Protein AF-A0A418B460-F1 (afdb_monomer_lite)

InterPro domains:
  IPR000727 Target SNARE coiled-coil homology domain [PS50192] (37-99)
  IPR005303 Molybdenum cofactor sulfurase, middle domain [PF03476] (169-274)

Structure (mmCIF, N/CA/C/O backbone):
data_AF-A0A418B460-F1
#
_entry.id   AF-A0A418B460-F1
#
loop_
_atom_site.group_PDB
_atom_site.id
_atom_site.type_symbol
_atom_site.label_atom_id
_atom_site.label_alt_id
_atom_site.label_comp_id
_atom_site.label_asym_id
_atom_site.label_entity_id
_atom_site.label_seq_id
_atom_site.pdbx_PDB_ins_code
_atom_site.Cartn_x
_atom_site.Cartn_y
_atom_site.Cartn_z
_atom_site.occupancy
_atom_site.B_iso_or_equiv
_atom_site.auth_seq_id
_atom_site.auth_comp_id
_atom_site.auth_asym_id
_atom_site.auth_atom_id
_atom_site.pdbx_PDB_model_num
ATOM 1 N N . MET A 1 1 ? -47.476 6.410 126.413 1.00 45.72 1 MET A N 1
ATOM 2 C CA . MET A 1 1 ? -47.374 5.389 125.345 1.00 45.72 1 MET A CA 1
ATOM 3 C C . MET A 1 1 ? -48.523 5.580 124.365 1.00 45.72 1 MET A C 1
ATOM 5 O O . MET A 1 1 ? -49.633 5.814 124.817 1.00 45.72 1 MET A O 1
ATOM 9 N N . ARG A 1 2 ? -48.224 5.444 123.064 1.00 43.03 2 ARG A N 1
ATOM 10 C CA . ARG A 1 2 ? -49.085 5.594 121.868 1.00 43.03 2 ARG A CA 1
ATOM 11 C C . ARG A 1 2 ? -49.340 7.025 121.380 1.00 43.03 2 ARG A C 1
ATOM 13 O O . ARG A 1 2 ? -50.375 7.625 121.635 1.00 43.03 2 ARG A O 1
ATOM 20 N N . SER A 1 3 ? -48.388 7.515 120.588 1.00 41.00 3 SER A N 1
ATOM 21 C CA . SER A 1 3 ? -48.615 8.524 119.554 1.00 41.00 3 SER A CA 1
ATOM 22 C C . SER A 1 3 ? -49.509 7.939 118.449 1.00 41.00 3 SER A C 1
ATOM 24 O O . SER A 1 3 ? -49.232 6.869 117.905 1.00 41.00 3 SER A O 1
ATOM 26 N N . GLY A 1 4 ? -50.620 8.613 118.150 1.00 45.12 4 GLY A N 1
ATOM 27 C CA . GLY A 1 4 ? -51.546 8.242 117.081 1.00 45.12 4 GLY A CA 1
ATOM 28 C C . GLY A 1 4 ? -51.103 8.820 115.737 1.00 45.12 4 GLY A C 1
ATOM 29 O O . GLY A 1 4 ? -50.944 10.029 115.600 1.00 45.12 4 GLY A O 1
ATOM 30 N N . HIS A 1 5 ? -50.918 7.960 114.737 1.00 43.72 5 HIS A N 1
ATOM 31 C CA . HIS A 1 5 ? -50.747 8.375 113.345 1.00 43.72 5 HIS A CA 1
ATOM 32 C C . HIS A 1 5 ? -52.088 8.825 112.736 1.00 43.72 5 HIS A C 1
ATOM 34 O O . HIS A 1 5 ? -53.084 8.112 112.889 1.00 43.72 5 HIS A O 1
ATOM 40 N N . PRO A 1 6 ? -52.134 9.929 111.967 1.00 52.12 6 PRO A N 1
ATOM 41 C CA . PRO A 1 6 ? -53.319 10.285 111.199 1.00 52.12 6 PRO A CA 1
ATOM 42 C C . PRO A 1 6 ? -53.400 9.433 109.922 1.00 52.12 6 PRO A C 1
ATOM 44 O O . PRO A 1 6 ? -52.468 9.386 109.117 1.00 52.12 6 PRO A O 1
ATOM 47 N N . ARG A 1 7 ? -54.537 8.758 109.712 1.00 50.62 7 ARG A N 1
ATOM 48 C CA . ARG A 1 7 ? -54.860 8.095 108.439 1.00 50.62 7 ARG A CA 1
ATOM 49 C C . ARG A 1 7 ? -55.203 9.153 107.386 1.00 50.62 7 ARG A C 1
ATOM 51 O O . ARG A 1 7 ? -56.228 9.819 107.467 1.00 50.62 7 ARG A O 1
ATOM 58 N N . SER A 1 8 ? -54.334 9.278 106.386 1.00 51.28 8 SER A N 1
ATOM 59 C CA . SER A 1 8 ? -54.530 10.085 105.178 1.00 51.28 8 SER A CA 1
ATOM 60 C C . SER A 1 8 ? -55.666 9.513 104.315 1.00 51.28 8 SER A C 1
ATOM 62 O O . SER A 1 8 ? -55.562 8.407 103.784 1.00 51.28 8 SER A O 1
ATOM 64 N N . ASN A 1 9 ? -56.749 10.279 104.169 1.00 50.34 9 ASN A N 1
ATOM 65 C CA . ASN A 1 9 ? -57.889 9.977 103.306 1.00 50.34 9 ASN A CA 1
ATOM 66 C C . ASN A 1 9 ? -57.558 10.371 101.848 1.00 50.34 9 ASN A C 1
ATOM 68 O O . ASN A 1 9 ? -57.724 11.525 101.453 1.00 50.34 9 ASN A O 1
ATOM 72 N N . ARG A 1 10 ? -57.029 9.436 101.043 1.00 52.34 10 ARG A N 1
ATOM 73 C CA . ARG A 1 10 ? -56.770 9.646 99.604 1.00 52.34 10 ARG A CA 1
ATOM 74 C C . ARG A 1 10 ? -58.010 9.274 98.783 1.00 52.34 10 ARG A C 1
ATOM 76 O O . ARG A 1 10 ? -58.250 8.105 98.516 1.00 52.34 10 ARG A O 1
ATOM 83 N N . GLY A 1 11 ? -58.783 10.286 98.388 1.00 50.28 11 GLY A N 1
ATOM 84 C CA . GLY A 1 11 ? -60.014 10.142 97.603 1.00 50.28 11 GLY A CA 1
ATOM 85 C C . GLY A 1 11 ? -59.842 9.770 96.109 1.00 50.28 11 GLY A C 1
ATOM 86 O O . GLY A 1 11 ? -58.721 9.711 95.590 1.00 50.28 11 GLY A O 1
ATOM 87 N N . PRO A 1 12 ? -60.968 9.591 95.380 1.00 57.72 12 PRO A N 1
ATOM 88 C CA . PRO A 1 12 ? -61.059 9.005 94.026 1.00 57.72 12 PRO A CA 1
ATOM 89 C C . PRO A 1 12 ? -60.323 9.772 92.911 1.00 57.72 12 PRO A C 1
ATOM 91 O O . PRO A 1 12 ? -60.048 9.220 91.845 1.00 57.72 12 PRO A O 1
ATOM 94 N N . LYS A 1 13 ? -59.919 11.024 93.158 1.00 53.62 13 LYS A N 1
ATOM 95 C CA . LYS A 1 13 ? -59.139 11.841 92.210 1.00 53.62 13 LYS A CA 1
ATOM 96 C C . LYS A 1 13 ? -57.718 11.303 91.977 1.00 53.62 13 LYS A C 1
ATOM 98 O O . LYS A 1 13 ? -57.164 11.487 90.898 1.00 53.62 13 LYS A O 1
ATOM 103 N N . CYS A 1 14 ? -57.141 10.587 92.947 1.00 55.72 14 CYS A N 1
ATOM 104 C CA . CYS A 1 14 ? -55.803 9.995 92.824 1.00 55.72 14 CYS A CA 1
ATOM 105 C C . CYS A 1 14 ? -55.799 8.737 91.926 1.00 55.72 14 CYS A C 1
ATOM 107 O O . CYS A 1 14 ? -54.805 8.446 91.261 1.00 55.72 14 CYS A O 1
ATOM 109 N N . PHE A 1 15 ? -56.929 8.023 91.859 1.00 59.41 15 PHE A N 1
ATOM 110 C CA . PHE A 1 15 ? -57.098 6.842 91.007 1.00 59.41 15 PHE A CA 1
ATOM 111 C C . PHE A 1 15 ? -57.272 7.233 89.532 1.00 59.41 15 PHE A C 1
ATOM 113 O O . PHE A 1 15 ? -56.576 6.698 88.674 1.00 59.41 15 PHE A O 1
ATOM 120 N N . ALA A 1 16 ? -58.102 8.246 89.254 1.00 62.12 16 ALA A N 1
ATOM 121 C CA . ALA A 1 16 ? -58.309 8.778 87.903 1.00 62.12 16 ALA A CA 1
ATOM 122 C C . ALA A 1 16 ? -57.035 9.391 87.284 1.00 62.12 16 ALA A C 1
ATOM 124 O O . ALA A 1 16 ? -56.828 9.320 86.073 1.00 62.12 16 ALA A O 1
ATOM 125 N N . TYR A 1 17 ? -56.161 9.983 88.105 1.00 64.44 17 TYR A N 1
ATOM 126 C CA . TYR A 1 17 ? -54.884 10.526 87.632 1.00 64.44 17 TYR A CA 1
ATOM 127 C C . TYR A 1 17 ? -53.881 9.414 87.284 1.00 64.44 17 TYR A C 1
ATOM 129 O O . TYR A 1 17 ? -53.183 9.500 86.275 1.00 64.44 17 TYR A O 1
ATOM 137 N N . LYS A 1 18 ? -53.850 8.325 88.070 1.00 70.00 18 LYS A N 1
ATOM 138 C CA . LYS A 1 18 ? -53.000 7.157 87.791 1.00 70.00 18 LYS A CA 1
ATOM 139 C C . LYS A 1 18 ? -53.399 6.428 86.510 1.00 70.00 18 LYS A C 1
ATOM 141 O O . LYS A 1 18 ? -52.516 6.078 85.734 1.00 70.00 18 LYS A O 1
ATOM 146 N N . THR A 1 19 ? -54.692 6.224 86.261 1.00 74.69 19 THR A N 1
ATOM 147 C CA . THR A 1 19 ? -55.164 5.572 85.027 1.00 74.69 19 THR A CA 1
ATOM 148 C C . THR A 1 19 ? -54.898 6.421 83.790 1.00 74.69 19 THR A C 1
ATOM 150 O O . THR A 1 19 ? -54.399 5.888 82.802 1.00 74.69 19 THR A O 1
ATOM 153 N N . LYS A 1 20 ? -55.115 7.744 83.850 1.00 76.81 20 LYS A N 1
ATOM 154 C CA . LYS A 1 20 ? -54.741 8.650 82.749 1.00 76.81 20 LYS A CA 1
ATOM 155 C C . LYS A 1 20 ? -53.237 8.624 82.457 1.00 76.81 20 LYS A C 1
ATOM 157 O O . LYS A 1 20 ? -52.851 8.536 81.297 1.00 76.81 20 LYS A O 1
ATOM 162 N N . LEU A 1 21 ? -52.386 8.638 83.485 1.00 78.81 21 LEU A N 1
ATOM 163 C CA . LEU A 1 21 ? -50.931 8.578 83.307 1.00 78.81 21 LEU A CA 1
ATOM 164 C C . LEU A 1 21 ? -50.459 7.227 82.737 1.00 78.81 21 LEU A C 1
ATOM 166 O O . LEU A 1 21 ? -49.545 7.195 81.917 1.00 78.81 21 LEU A O 1
ATOM 170 N N . CYS A 1 22 ? -51.090 6.119 83.138 1.00 79.50 22 CYS A N 1
ATOM 171 C CA . CYS A 1 22 ? -50.816 4.791 82.580 1.00 79.50 22 CYS A CA 1
ATOM 172 C C . CYS A 1 22 ? -51.201 4.707 81.098 1.00 79.50 22 CYS A C 1
ATOM 174 O O . CYS A 1 22 ? -50.420 4.202 80.297 1.00 79.50 22 CYS A O 1
ATOM 176 N N . LEU A 1 23 ? -52.359 5.259 80.723 1.00 83.50 23 LEU A N 1
ATOM 177 C CA . LEU A 1 23 ? -52.824 5.274 79.337 1.00 83.50 23 LEU A CA 1
ATOM 178 C C . LEU A 1 23 ? -51.903 6.116 78.440 1.00 83.50 23 LEU A C 1
ATOM 180 O O . LEU A 1 23 ? -51.509 5.664 77.371 1.00 83.50 23 LEU A O 1
ATOM 184 N N . VAL A 1 24 ? -51.493 7.303 78.903 1.00 84.19 24 VAL A N 1
ATOM 185 C CA . VAL A 1 24 ? -50.551 8.166 78.169 1.00 84.19 24 VAL A CA 1
ATOM 186 C C . VAL A 1 24 ? -49.199 7.472 77.987 1.00 84.19 24 VAL A C 1
ATOM 188 O O . VAL A 1 24 ? -48.656 7.486 76.887 1.00 84.19 24 VAL A O 1
ATOM 191 N N . ARG A 1 25 ? -48.671 6.799 79.021 1.00 85.75 25 ARG A N 1
ATOM 192 C CA . ARG A 1 25 ? -47.423 6.023 78.895 1.00 85.75 25 ARG A CA 1
ATOM 193 C C . ARG A 1 25 ? -47.570 4.831 77.951 1.00 85.75 25 ARG A C 1
ATOM 195 O O . ARG A 1 25 ? -46.647 4.580 77.188 1.00 85.75 25 ARG A O 1
ATOM 202 N N . ALA A 1 26 ? -48.702 4.129 77.973 1.00 85.06 26 ALA A N 1
ATOM 203 C CA . ALA A 1 26 ? -48.956 2.999 77.083 1.00 85.06 26 ALA A CA 1
ATOM 204 C C . ALA A 1 26 ? -49.046 3.436 75.613 1.00 85.06 26 ALA A C 1
ATOM 206 O O . ALA A 1 26 ? -48.428 2.811 74.760 1.00 85.06 26 ALA A O 1
ATOM 207 N N . VAL A 1 27 ? -49.742 4.541 75.321 1.00 87.38 27 VAL A N 1
ATOM 208 C CA . VAL A 1 27 ? -49.828 5.104 73.962 1.00 87.38 27 VAL A CA 1
ATOM 209 C C . VAL A 1 27 ? -48.467 5.614 73.493 1.00 87.38 27 VAL A C 1
ATOM 211 O O . VAL A 1 27 ? -48.062 5.319 72.374 1.00 87.38 27 VAL A O 1
ATOM 214 N N . SER A 1 28 ? -47.717 6.304 74.359 1.00 89.88 28 SER A N 1
ATOM 215 C CA . SER A 1 28 ? -46.364 6.764 74.028 1.00 89.88 28 SER A CA 1
ATOM 216 C C . SER A 1 28 ? -45.405 5.593 73.781 1.00 89.88 28 SER A C 1
ATOM 218 O O . SER A 1 28 ? -44.570 5.671 72.887 1.00 89.88 28 SER A O 1
ATOM 220 N N . PHE A 1 29 ? -45.539 4.499 74.538 1.00 91.94 29 PHE A N 1
ATOM 221 C CA . PHE A 1 29 ? -44.756 3.278 74.343 1.00 91.94 29 PHE A CA 1
ATOM 222 C C . PHE A 1 29 ? -45.130 2.560 73.042 1.00 91.94 29 PHE A C 1
ATOM 224 O O . PHE A 1 29 ? -44.241 2.154 72.307 1.00 91.94 29 PHE A O 1
ATOM 231 N N . MET A 1 30 ? -46.422 2.454 72.715 1.00 88.94 30 MET A N 1
ATOM 232 C CA . MET A 1 30 ? -46.880 1.871 71.448 1.00 88.94 30 MET A CA 1
ATOM 233 C C . MET A 1 30 ? -46.411 2.690 70.242 1.00 88.94 30 MET A C 1
ATOM 235 O O . MET A 1 30 ? -45.984 2.118 69.245 1.00 88.94 30 MET A O 1
ATOM 239 N N . PHE A 1 31 ? -46.450 4.022 70.348 1.00 90.56 31 PHE A N 1
ATOM 240 C CA . PHE A 1 31 ? -45.951 4.919 69.310 1.00 90.56 31 PHE A CA 1
ATOM 241 C C . 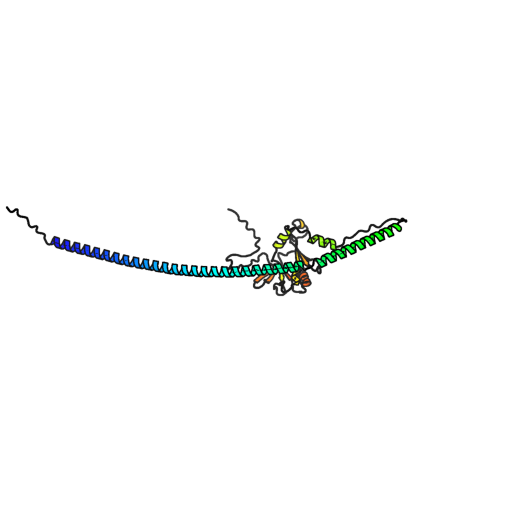PHE A 1 31 ? -44.441 4.752 69.110 1.00 90.56 31 PHE A C 1
ATOM 243 O O . PHE A 1 31 ? -44.001 4.565 67.981 1.00 90.56 31 PHE A O 1
ATOM 250 N N . LEU A 1 32 ? -43.665 4.711 70.202 1.00 89.31 32 LEU A N 1
ATOM 251 C CA . LEU A 1 32 ? -42.226 4.435 70.150 1.00 89.31 32 LEU A CA 1
ATOM 252 C C . LEU A 1 32 ? -41.928 3.066 69.523 1.00 89.31 32 LEU A C 1
ATOM 254 O O . LEU A 1 32 ? -41.078 2.970 68.642 1.00 89.31 32 LEU A O 1
ATOM 258 N N . LEU A 1 33 ? -42.663 2.023 69.916 1.00 87.75 33 LEU A N 1
ATOM 259 C CA . LEU A 1 33 ? -42.495 0.677 69.370 1.00 87.75 33 LEU A CA 1
ATOM 260 C C . LEU A 1 33 ? -42.818 0.631 67.869 1.00 87.75 33 LEU A C 1
ATOM 262 O O . LEU A 1 33 ? -42.071 0.035 67.099 1.00 87.75 33 LEU A O 1
ATOM 266 N N . SER A 1 34 ? -43.892 1.305 67.446 1.00 89.69 34 SER A N 1
ATOM 267 C CA . SER A 1 34 ? -44.263 1.433 66.035 1.00 89.69 34 SER A CA 1
ATOM 268 C C . SER A 1 34 ? -43.173 2.140 65.237 1.00 89.69 34 SER A C 1
ATOM 270 O O . SER A 1 34 ? -42.805 1.651 64.175 1.00 89.69 34 SER A O 1
ATOM 272 N N . THR A 1 35 ? -42.628 3.250 65.751 1.00 87.75 35 THR A N 1
ATOM 273 C CA . THR A 1 35 ? -41.540 3.975 65.080 1.00 87.75 35 THR A CA 1
ATOM 274 C C . THR A 1 35 ? -40.265 3.140 64.984 1.00 87.75 35 THR A C 1
ATOM 276 O O . THR A 1 35 ? -39.608 3.139 63.945 1.00 87.75 35 THR A O 1
ATOM 279 N N . SER A 1 36 ? -39.935 2.374 66.029 1.00 85.12 36 SER A N 1
ATOM 280 C CA . SER A 1 36 ? -38.777 1.478 66.015 1.00 85.12 36 SER A CA 1
ATOM 281 C C . SER A 1 36 ? -38.943 0.334 65.017 1.00 85.12 36 SER A C 1
ATOM 283 O O . SER A 1 36 ? -37.993 0.010 64.315 1.00 85.12 36 SER A O 1
ATOM 285 N N . LEU A 1 37 ? -40.139 -0.250 64.901 1.00 82.94 37 LEU A N 1
ATOM 286 C CA . LEU A 1 37 ? -40.412 -1.301 63.917 1.00 82.94 37 LEU A CA 1
ATOM 287 C C . LEU A 1 37 ? -40.344 -0.780 62.478 1.00 82.94 37 LEU A C 1
ATOM 289 O O . LEU A 1 37 ? -39.756 -1.444 61.630 1.00 82.94 37 LEU A O 1
ATOM 293 N N . THR A 1 38 ? -40.875 0.416 62.204 1.00 82.12 38 THR A N 1
ATOM 294 C CA . THR A 1 38 ? -40.733 1.038 60.876 1.00 82.12 38 THR A CA 1
ATOM 295 C C . THR A 1 38 ? -39.278 1.348 60.541 1.00 82.12 38 THR A C 1
ATOM 297 O O . THR A 1 38 ? -38.869 1.173 59.402 1.00 82.12 38 THR A O 1
ATOM 300 N N . GLN A 1 39 ? -38.476 1.753 61.528 1.00 85.31 39 GLN A N 1
ATOM 301 C CA . GLN A 1 39 ? -37.058 2.046 61.324 1.00 85.31 39 GLN A CA 1
ATOM 302 C C . GLN A 1 39 ? -36.223 0.776 61.098 1.00 85.31 39 GLN A C 1
ATOM 304 O O . GLN A 1 39 ? -35.276 0.804 60.319 1.00 85.31 39 GLN A O 1
ATOM 309 N N . LEU A 1 40 ? -36.582 -0.338 61.744 1.00 79.00 40 LEU A N 1
ATOM 310 C CA . LEU A 1 40 ? -35.970 -1.644 61.486 1.00 79.00 40 LEU A CA 1
ATOM 311 C C . LEU A 1 40 ? -36.302 -2.159 60.081 1.00 79.00 40 LEU A C 1
ATOM 313 O O . LEU A 1 40 ? -35.418 -2.682 59.414 1.00 79.00 40 LEU A O 1
ATOM 317 N N . ALA A 1 41 ? -37.542 -1.971 59.621 1.00 84.88 41 ALA A N 1
ATOM 318 C CA . ALA A 1 41 ? -37.938 -2.338 58.261 1.00 84.88 41 ALA A CA 1
ATOM 319 C C . ALA A 1 41 ? -37.170 -1.527 57.199 1.00 84.88 41 ALA A C 1
ATOM 321 O O . ALA A 1 41 ? -36.651 -2.099 56.247 1.00 84.88 41 ALA A O 1
ATOM 322 N N . ASP A 1 42 ? -37.023 -0.216 57.407 1.00 84.62 42 ASP A N 1
ATOM 323 C CA . ASP A 1 42 ? -36.305 0.672 56.481 1.00 84.62 42 ASP A CA 1
ATOM 324 C C . ASP A 1 42 ? -34.794 0.350 56.410 1.00 84.62 42 ASP A C 1
ATOM 326 O O . ASP A 1 42 ? -34.168 0.433 55.353 1.00 84.62 42 ASP A O 1
ATOM 330 N N . GLN A 1 43 ? -34.192 -0.086 57.524 1.00 79.81 43 GLN A N 1
ATOM 331 C CA . GLN A 1 43 ? -32.799 -0.556 57.550 1.00 79.81 43 GLN A CA 1
ATOM 332 C C . GLN A 1 43 ? -32.595 -1.865 56.776 1.00 79.81 43 GLN A C 1
ATOM 334 O O . GLN A 1 43 ? -31.555 -2.032 56.134 1.00 79.81 43 GLN A O 1
ATOM 339 N N . ASP A 1 44 ? -33.568 -2.777 56.817 1.00 83.06 44 ASP A N 1
ATOM 340 C CA . ASP A 1 44 ? -33.513 -4.040 56.073 1.00 83.06 44 ASP A CA 1
ATOM 341 C C . ASP A 1 44 ? -33.592 -3.795 54.555 1.00 83.06 44 ASP A C 1
ATOM 343 O O . ASP A 1 44 ? -32.824 -4.381 53.785 1.00 83.06 44 ASP A O 1
ATOM 347 N N . ASP A 1 45 ? -34.424 -2.841 54.120 1.00 88.56 45 ASP A N 1
ATOM 348 C CA . ASP A 1 45 ? -34.498 -2.413 52.717 1.00 88.56 45 ASP A CA 1
ATOM 349 C C . ASP A 1 45 ? -33.172 -1.789 52.236 1.00 88.56 45 ASP A C 1
ATOM 351 O O . ASP A 1 45 ? -32.696 -2.078 51.129 1.00 88.56 45 ASP A O 1
ATOM 355 N N . GLN A 1 46 ? -32.508 -0.986 53.078 1.00 85.81 46 GLN A N 1
ATOM 356 C CA . GLN A 1 46 ? -31.178 -0.443 52.768 1.00 85.81 46 GLN A CA 1
ATOM 357 C C . GLN A 1 46 ? -30.102 -1.533 52.679 1.00 85.81 46 GLN A C 1
ATOM 359 O O . GLN A 1 46 ? -29.266 -1.506 51.769 1.00 85.81 46 GLN A O 1
ATOM 364 N N . LEU A 1 47 ? -30.120 -2.515 53.584 1.00 86.44 47 LEU A N 1
ATOM 365 C CA . LEU A 1 47 ? -29.211 -3.663 53.540 1.00 86.44 47 LEU A CA 1
ATOM 366 C C . LEU A 1 47 ? -29.404 -4.486 52.266 1.00 86.44 47 LEU A C 1
ATOM 368 O O . LEU A 1 47 ? -28.422 -4.938 51.672 1.00 86.44 47 LEU A O 1
ATOM 372 N N . HIS A 1 48 ? -30.644 -4.635 51.804 1.00 88.44 48 HIS A N 1
ATOM 373 C CA . HIS A 1 48 ? -30.941 -5.339 50.565 1.00 88.44 48 HIS A CA 1
ATOM 374 C C . HIS A 1 48 ? -30.380 -4.611 49.332 1.00 88.44 48 HIS A C 1
ATOM 376 O O . HIS A 1 48 ? -29.763 -5.245 48.472 1.00 88.44 48 HIS A O 1
ATOM 382 N N . LEU A 1 49 ? -30.500 -3.280 49.267 1.00 88.88 49 LEU A N 1
ATOM 383 C CA . LEU A 1 49 ? -29.890 -2.467 48.205 1.00 88.88 49 LEU A CA 1
ATOM 384 C C . LEU A 1 49 ? -28.359 -2.584 48.192 1.00 88.88 49 LEU A C 1
ATOM 386 O O . LEU A 1 49 ? -27.756 -2.730 47.125 1.00 88.88 49 LEU A O 1
ATOM 390 N N . ILE A 1 50 ? -27.719 -2.589 49.365 1.00 91.31 50 ILE A N 1
ATOM 391 C CA . ILE A 1 50 ? -26.272 -2.826 49.475 1.00 91.31 50 ILE A CA 1
ATOM 392 C C . ILE A 1 50 ? -25.932 -4.251 49.022 1.00 91.31 50 ILE A C 1
ATOM 394 O O . ILE A 1 50 ? -24.972 -4.444 48.276 1.00 91.31 50 ILE A O 1
ATOM 398 N N . GLY A 1 51 ? -26.739 -5.246 49.399 1.00 90.94 51 GLY A N 1
ATOM 399 C CA . GLY A 1 51 ? -26.586 -6.632 48.956 1.00 90.94 51 GLY A CA 1
ATOM 400 C C . GLY A 1 51 ? -26.640 -6.777 47.433 1.00 90.94 51 GLY A C 1
ATOM 401 O O . GLY A 1 51 ? -25.792 -7.450 46.841 1.00 90.94 51 GLY A O 1
ATOM 402 N N . GLN A 1 52 ? -27.574 -6.083 46.778 1.00 92.62 52 GLN A N 1
ATOM 403 C CA . GLN A 1 52 ? -27.651 -6.018 45.317 1.00 92.62 52 GLN A CA 1
ATOM 404 C C . GLN A 1 52 ? -26.431 -5.314 44.710 1.00 92.62 52 GLN A C 1
ATOM 406 O O . GLN A 1 52 ? -25.851 -5.819 43.748 1.00 92.62 52 GLN A O 1
ATOM 411 N N . GLY A 1 53 ? -25.992 -4.196 45.295 1.00 91.94 53 GLY A N 1
ATOM 412 C CA . GLY A 1 53 ? -24.791 -3.481 44.861 1.00 91.94 53 GLY A CA 1
ATOM 413 C C . GLY A 1 53 ? -23.532 -4.351 44.914 1.00 91.94 53 GLY A C 1
ATOM 414 O O . GLY A 1 53 ? -22.776 -4.408 43.945 1.00 91.94 53 GLY A O 1
ATOM 415 N N . VAL A 1 54 ? -23.340 -5.096 46.005 1.00 94.69 54 VAL A N 1
ATOM 416 C CA . VAL A 1 54 ? -22.211 -6.027 46.175 1.00 94.69 54 VAL A CA 1
ATOM 417 C C . VAL A 1 54 ? -22.294 -7.194 45.189 1.00 94.69 54 VAL A C 1
ATOM 419 O O . VAL A 1 54 ? -21.275 -7.589 44.620 1.00 94.69 54 VAL A O 1
ATOM 422 N N . SER A 1 55 ? -23.493 -7.727 44.937 1.00 92.38 55 SER A N 1
ATOM 423 C CA . SER A 1 55 ? -23.697 -8.785 43.940 1.00 92.38 55 SER A CA 1
ATOM 424 C C . SER A 1 55 ? -23.331 -8.313 42.528 1.00 92.38 55 SER A C 1
ATOM 426 O O . SER A 1 55 ? -22.586 -8.991 41.817 1.00 92.38 55 SER A O 1
ATOM 428 N N . ASN A 1 56 ? -23.765 -7.109 42.149 1.00 93.00 56 ASN A N 1
ATOM 429 C CA . ASN A 1 56 ? -23.424 -6.503 40.862 1.00 93.00 56 ASN A CA 1
ATOM 430 C C . ASN A 1 56 ? -21.915 -6.245 40.748 1.00 93.00 56 ASN A C 1
ATOM 432 O O . ASN A 1 56 ? -21.300 -6.598 39.744 1.00 93.00 56 ASN A O 1
ATOM 436 N N . LEU A 1 57 ? -21.285 -5.706 41.798 1.00 95.69 57 LEU A N 1
ATOM 437 C CA . LEU A 1 57 ? -19.836 -5.488 41.839 1.00 95.69 57 LEU A CA 1
ATOM 438 C C . LEU A 1 57 ? -19.055 -6.799 41.659 1.00 95.69 57 LEU A C 1
ATOM 440 O O . LEU A 1 57 ? -18.065 -6.841 40.927 1.00 95.69 57 LEU A O 1
ATOM 444 N N . LYS A 1 58 ? -19.525 -7.891 42.273 1.00 95.75 58 LYS A N 1
ATOM 445 C CA . LYS A 1 58 ? -18.953 -9.229 42.088 1.00 95.75 58 LYS A CA 1
ATOM 446 C C . LYS A 1 58 ? -19.053 -9.685 40.632 1.00 95.75 58 LYS A C 1
ATOM 448 O O . LYS A 1 58 ? -18.084 -10.232 40.110 1.00 95.75 58 LYS A O 1
ATOM 453 N N . GLN A 1 59 ? -20.188 -9.462 39.970 1.00 94.38 59 GLN A N 1
ATOM 454 C CA . GLN A 1 59 ? -20.340 -9.810 38.555 1.00 94.38 59 GLN A CA 1
ATOM 455 C C . GLN A 1 59 ? -19.400 -8.997 37.659 1.00 94.38 59 GLN A C 1
ATOM 457 O O . GLN A 1 59 ? -18.729 -9.584 36.812 1.00 94.38 59 GLN A O 1
ATOM 462 N N . TYR A 1 60 ? -19.265 -7.689 37.893 1.00 95.25 60 TYR A N 1
ATOM 463 C CA . TYR A 1 60 ? -18.306 -6.861 37.157 1.00 95.25 60 TYR A CA 1
ATOM 464 C C . TYR A 1 60 ? -16.861 -7.303 37.389 1.00 95.25 60 TYR A C 1
ATOM 466 O O . TYR A 1 60 ? -16.095 -7.410 36.438 1.00 95.25 60 TYR A O 1
ATOM 474 N N . SER A 1 61 ? -16.493 -7.629 38.629 1.00 96.00 61 SER A N 1
ATOM 475 C CA . SER A 1 61 ? -15.154 -8.130 38.947 1.00 96.00 61 SER A CA 1
ATOM 476 C C . SER A 1 61 ? -14.838 -9.440 38.218 1.00 96.00 61 SER A C 1
ATOM 478 O O . SER A 1 61 ? -13.730 -9.600 37.707 1.00 96.00 61 SER A O 1
ATOM 480 N N . LEU A 1 62 ? -15.807 -10.355 38.115 1.00 95.25 62 LEU A N 1
ATOM 481 C CA . LEU A 1 62 ? -15.643 -11.591 37.349 1.00 95.25 62 LEU A CA 1
ATOM 482 C C . LEU A 1 62 ? -15.531 -11.328 35.844 1.00 95.25 62 LEU A C 1
ATOM 484 O O . LEU A 1 62 ? -14.708 -11.958 35.188 1.00 95.25 62 LEU A O 1
ATOM 488 N N . ALA A 1 63 ? -16.308 -10.389 35.301 1.00 95.38 63 ALA A N 1
ATOM 489 C CA . ALA A 1 63 ? -16.216 -10.011 33.893 1.00 95.38 63 ALA A CA 1
ATOM 490 C C . ALA A 1 63 ? -14.847 -9.398 33.558 1.00 95.38 63 ALA A C 1
ATOM 492 O O . ALA A 1 63 ? -14.196 -9.839 32.617 1.00 95.38 63 ALA A O 1
ATOM 493 N N . VAL A 1 64 ? -14.371 -8.454 34.377 1.00 95.25 64 VAL A N 1
ATOM 494 C CA . VAL A 1 64 ? -13.041 -7.841 34.224 1.00 95.25 64 VAL A CA 1
ATOM 495 C C . VAL A 1 64 ? -11.937 -8.890 34.334 1.00 95.25 64 VAL A C 1
ATOM 497 O O . VAL A 1 64 ? -10.988 -8.860 33.557 1.00 95.25 64 VAL A O 1
ATOM 500 N N . LYS A 1 65 ? -12.066 -9.846 35.262 1.00 96.25 65 LYS A N 1
ATOM 501 C CA . LYS A 1 65 ? -11.117 -10.956 35.377 1.00 96.25 65 LYS A CA 1
ATOM 502 C C . LYS A 1 65 ? -11.093 -11.812 34.109 1.00 96.25 65 LYS A C 1
ATOM 504 O O . LYS A 1 65 ? -10.015 -12.118 33.620 1.00 96.25 65 LYS A O 1
ATOM 509 N N . ASN A 1 66 ? -12.258 -12.184 33.581 1.00 96.06 66 ASN A N 1
ATOM 510 C CA . ASN A 1 66 ? -12.337 -13.002 32.373 1.00 96.06 66 ASN A CA 1
ATOM 511 C C . ASN A 1 66 ? -11.733 -12.282 31.159 1.00 96.06 66 ASN A C 1
ATOM 513 O O . ASN A 1 66 ? -11.035 -12.914 30.371 1.00 96.06 66 ASN A O 1
ATOM 517 N N . GLU A 1 67 ? -11.962 -10.972 31.031 1.00 96.12 67 GLU A N 1
ATOM 518 C CA . GLU A 1 67 ? -11.365 -10.167 29.960 1.00 96.12 67 GLU A CA 1
ATOM 519 C C . GLU A 1 67 ? -9.844 -10.059 30.117 1.00 96.12 67 GLU A C 1
ATOM 521 O O . GLU A 1 67 ? -9.104 -10.222 29.152 1.00 96.12 67 GLU A O 1
ATOM 526 N N . ALA A 1 68 ? -9.353 -9.865 31.343 1.00 95.94 68 ALA A N 1
ATOM 527 C CA . ALA A 1 68 ? -7.920 -9.864 31.620 1.00 95.94 68 ALA A CA 1
ATOM 528 C C . ALA A 1 68 ? -7.273 -11.224 31.299 1.00 95.94 68 ALA A C 1
ATOM 530 O O . ALA A 1 68 ? -6.217 -11.267 30.670 1.00 95.94 68 ALA A O 1
ATOM 531 N N . ASP A 1 69 ? -7.922 -12.333 31.666 1.00 96.62 69 ASP A N 1
ATOM 532 C CA . ASP A 1 69 ? -7.459 -13.684 31.333 1.00 96.62 69 ASP A CA 1
ATOM 533 C C . ASP A 1 69 ? -7.457 -13.917 29.807 1.00 96.62 69 ASP A C 1
ATOM 535 O O . ASP A 1 69 ? -6.566 -14.593 29.288 1.00 96.62 69 ASP A O 1
ATOM 539 N N . LEU A 1 70 ? -8.420 -13.344 29.072 1.00 96.19 70 LEU A N 1
ATOM 540 C CA . LEU A 1 70 ? -8.447 -13.374 27.607 1.00 96.19 70 LEU A CA 1
ATOM 541 C C . LEU A 1 70 ? -7.297 -12.554 27.008 1.00 96.19 70 LEU A C 1
ATOM 543 O O . LEU A 1 70 ? -6.597 -13.040 26.121 1.00 96.19 70 LEU A O 1
ATOM 547 N N . HIS A 1 71 ? -7.063 -11.344 27.518 1.00 94.69 71 HIS A N 1
ATOM 548 C CA . HIS A 1 71 ? -5.971 -10.477 27.079 1.00 94.69 71 HIS A CA 1
ATOM 549 C C . HIS A 1 71 ? -4.603 -11.136 27.265 1.00 94.69 71 HIS A C 1
ATOM 551 O O . HIS A 1 71 ? -3.776 -11.065 26.360 1.00 94.69 71 HIS A O 1
ATOM 557 N N . VAL A 1 72 ? -4.366 -11.806 28.397 1.00 95.81 72 VAL A N 1
ATOM 558 C CA . VAL A 1 72 ? -3.105 -12.526 28.647 1.00 95.81 72 VAL A CA 1
ATOM 559 C C . VAL A 1 72 ? -2.874 -13.606 27.590 1.00 95.81 72 VAL A C 1
ATOM 561 O O . VAL A 1 72 ? -1.780 -13.703 27.047 1.00 95.81 72 VAL A O 1
ATOM 564 N N . ARG A 1 73 ? -3.912 -14.369 27.232 1.00 95.19 73 ARG A N 1
ATOM 565 C CA . ARG A 1 73 ? -3.798 -15.402 26.190 1.00 95.19 73 ARG A CA 1
ATOM 566 C C . ARG A 1 73 ? -3.512 -14.814 24.812 1.00 95.19 73 ARG A C 1
ATOM 568 O O . ARG A 1 73 ? -2.690 -15.355 24.085 1.00 95.19 73 ARG A O 1
ATOM 575 N N . LEU A 1 74 ? -4.165 -13.706 24.463 1.00 96.06 74 LEU A N 1
ATOM 576 C CA . LEU A 1 74 ? -3.918 -13.019 23.192 1.00 96.06 74 LEU A CA 1
ATOM 577 C C . LEU A 1 74 ? -2.493 -12.456 23.116 1.00 96.06 74 LEU A C 1
ATOM 579 O O . LEU A 1 74 ? -1.868 -12.514 22.062 1.00 96.06 74 LEU A O 1
ATOM 583 N N . LEU A 1 75 ? -1.971 -11.931 24.227 1.00 96.31 75 LEU A N 1
ATOM 584 C CA . LEU A 1 75 ? -0.584 -11.476 24.329 1.00 96.31 75 LEU A CA 1
ATOM 585 C C . LEU A 1 75 ? 0.411 -12.623 24.109 1.00 96.31 75 LEU A C 1
ATOM 587 O O . LEU A 1 75 ? 1.386 -12.432 23.383 1.00 96.31 75 LEU A O 1
ATOM 591 N N . ASP A 1 76 ? 0.147 -13.805 24.670 1.00 96.00 76 ASP A N 1
ATOM 592 C CA . ASP A 1 76 ? 0.980 -14.992 24.446 1.00 96.00 76 ASP A CA 1
ATOM 593 C C . ASP A 1 76 ? 0.954 -15.445 22.975 1.00 96.00 76 ASP A C 1
ATOM 595 O O . ASP A 1 76 ? 2.012 -15.696 22.394 1.00 96.00 76 ASP A O 1
ATOM 599 N N . ASP A 1 77 ? -0.223 -15.490 22.339 1.00 96.75 77 ASP A N 1
ATOM 600 C CA . ASP A 1 77 ? -0.355 -15.864 20.922 1.00 96.75 77 ASP A CA 1
ATOM 601 C C . ASP A 1 77 ? 0.387 -14.882 20.002 1.00 96.75 77 ASP A C 1
ATOM 603 O O . ASP A 1 77 ? 1.135 -15.299 19.112 1.00 96.75 77 ASP A O 1
ATOM 607 N N . ILE A 1 78 ? 0.249 -13.575 20.251 1.00 95.25 78 ILE A N 1
ATOM 608 C CA . ILE A 1 78 ? 0.977 -12.541 19.505 1.00 95.25 78 ILE A CA 1
ATOM 609 C C . ILE A 1 78 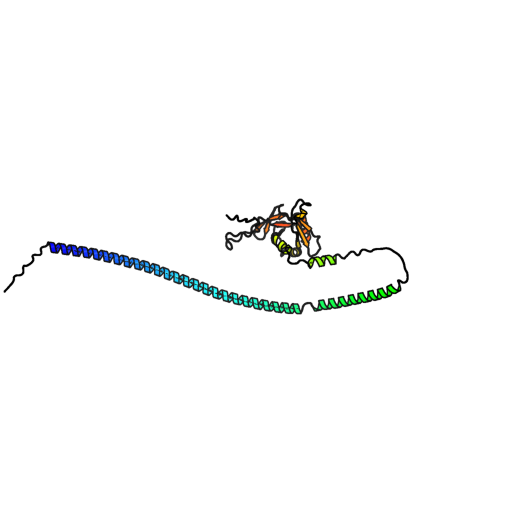? 2.486 -12.710 19.693 1.00 95.25 78 ILE A C 1
ATOM 611 O O . ILE A 1 78 ? 3.234 -12.604 18.722 1.00 95.25 78 ILE A O 1
ATOM 615 N N . ASN A 1 79 ? 2.951 -12.994 20.911 1.00 96.12 79 ASN A N 1
ATOM 616 C CA . ASN A 1 79 ? 4.375 -13.190 21.162 1.00 96.12 79 ASN A CA 1
ATOM 617 C C . ASN A 1 79 ? 4.925 -14.392 20.371 1.00 96.12 79 ASN A C 1
ATOM 619 O O . ASN A 1 79 ? 5.976 -14.290 19.741 1.00 96.12 79 ASN A O 1
ATOM 623 N N . ILE A 1 80 ? 4.171 -15.495 20.307 1.00 96.00 80 ILE A N 1
ATOM 624 C CA . ILE A 1 80 ? 4.526 -16.672 19.498 1.00 96.00 80 ILE A CA 1
ATOM 625 C C . ILE A 1 80 ? 4.582 -16.329 17.999 1.00 96.00 80 ILE A C 1
ATOM 627 O O . ILE A 1 80 ? 5.472 -16.800 17.282 1.00 96.00 80 ILE A O 1
ATOM 631 N N . GLU A 1 81 ? 3.641 -15.530 17.492 1.00 95.19 81 GLU A N 1
ATOM 632 C CA . GLU A 1 81 ? 3.648 -15.095 16.091 1.00 95.19 81 GLU A CA 1
ATOM 633 C C . GLU A 1 81 ? 4.828 -14.176 15.769 1.00 95.19 81 GLU A C 1
ATOM 635 O O . GLU A 1 81 ? 5.462 -14.348 14.724 1.00 95.19 81 GLU A O 1
ATOM 640 N N . VAL A 1 82 ? 5.161 -13.247 16.666 1.00 96.38 82 VAL A N 1
ATOM 641 C CA . VAL A 1 82 ? 6.326 -12.362 16.531 1.00 96.38 82 VAL A CA 1
ATOM 642 C C . VAL A 1 82 ? 7.621 -13.172 16.511 1.00 96.38 82 VAL A C 1
ATOM 644 O O . VAL A 1 82 ? 8.462 -12.943 15.639 1.00 96.38 82 VAL A O 1
ATOM 647 N N . ASP A 1 83 ? 7.768 -14.165 17.388 1.00 95.12 83 ASP A N 1
ATOM 648 C CA . ASP A 1 83 ? 8.932 -15.060 17.398 1.00 95.12 83 ASP A CA 1
ATOM 649 C C . ASP A 1 83 ? 9.035 -15.859 16.088 1.00 95.12 83 ASP A C 1
ATOM 651 O O . ASP A 1 83 ? 10.107 -15.967 15.479 1.00 95.12 83 ASP A O 1
ATOM 655 N N . ARG A 1 84 ? 7.907 -16.371 15.578 1.00 94.88 84 ARG A N 1
ATOM 656 C CA . ARG A 1 84 ? 7.859 -17.071 14.284 1.00 94.88 84 ARG A CA 1
ATOM 657 C C . ARG A 1 84 ? 8.208 -16.143 13.113 1.00 94.88 84 ARG A C 1
ATOM 659 O O . ARG A 1 84 ? 8.905 -16.562 12.189 1.00 94.88 84 ARG A O 1
ATOM 666 N N . ALA A 1 85 ? 7.734 -14.902 13.124 1.00 93.38 85 ALA A N 1
ATOM 667 C CA . ALA A 1 85 ? 8.045 -13.925 12.085 1.00 93.38 85 ALA A CA 1
ATOM 668 C C . ALA A 1 85 ? 9.524 -13.514 12.121 1.00 93.38 85 ALA A C 1
ATOM 670 O O . ALA A 1 85 ? 10.161 -13.441 11.071 1.00 93.38 85 ALA A O 1
ATOM 671 N N . THR A 1 86 ? 10.079 -13.308 13.316 1.00 95.44 86 THR A N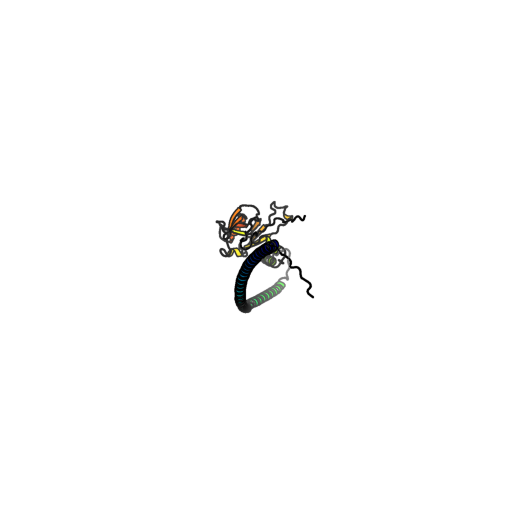 1
ATOM 672 C CA . THR A 1 86 ? 11.488 -12.943 13.524 1.00 95.44 86 THR A CA 1
ATOM 673 C C . THR A 1 86 ? 12.411 -14.053 13.027 1.00 95.44 86 THR A C 1
ATOM 675 O O . THR A 1 86 ? 13.270 -13.800 12.186 1.00 95.44 86 THR A O 1
ATOM 678 N N . THR A 1 87 ? 12.165 -15.300 13.438 1.00 94.19 87 THR A N 1
ATOM 679 C CA . THR A 1 87 ? 12.933 -16.468 12.963 1.00 94.19 87 THR A CA 1
ATOM 680 C C . THR A 1 87 ? 12.791 -16.688 11.453 1.00 94.19 87 THR A C 1
ATOM 682 O O . THR A 1 87 ? 13.762 -17.022 10.770 1.00 94.19 87 THR A O 1
ATOM 685 N N . GLY A 1 88 ? 11.602 -16.448 10.891 1.00 94.00 88 GLY A N 1
ATOM 686 C CA . GLY A 1 88 ? 11.384 -16.465 9.445 1.00 94.00 88 GLY A CA 1
ATOM 687 C C . GLY A 1 88 ? 12.221 -15.409 8.717 1.00 94.00 88 GLY A C 1
ATOM 688 O O . GLY A 1 88 ? 12.876 -15.723 7.721 1.00 94.00 88 GLY A O 1
ATOM 689 N N . LEU A 1 89 ? 12.249 -14.181 9.237 1.00 93.25 89 LEU A N 1
ATOM 690 C CA . LEU A 1 89 ? 13.003 -13.073 8.659 1.00 93.25 89 LEU A CA 1
ATOM 691 C C . LEU A 1 89 ? 14.517 -13.299 8.733 1.00 93.25 89 LEU A C 1
ATOM 693 O O . LEU A 1 89 ? 15.207 -13.031 7.752 1.00 93.25 89 LEU A O 1
ATOM 697 N N . GLU A 1 90 ? 15.024 -13.832 9.845 1.00 93.69 90 GLU A N 1
ATOM 698 C CA . GLU A 1 90 ? 16.429 -14.238 9.975 1.00 93.69 90 GLU A CA 1
ATOM 699 C C . GLU A 1 90 ? 16.799 -15.278 8.910 1.00 93.69 90 GLU A C 1
ATOM 701 O O . GLU A 1 90 ? 17.787 -15.110 8.195 1.00 93.69 90 GLU A O 1
ATOM 706 N N . SER A 1 91 ? 15.955 -16.296 8.709 1.00 91.00 91 SER A N 1
ATOM 707 C CA . SER A 1 91 ? 16.216 -17.344 7.715 1.00 91.00 91 SER A CA 1
ATOM 708 C C . SER A 1 91 ? 16.203 -16.834 6.264 1.00 91.00 91 SER A C 1
ATOM 710 O O . SER A 1 91 ? 17.021 -17.258 5.442 1.00 91.00 91 SER A O 1
ATOM 712 N N . GLU A 1 92 ? 15.312 -15.895 5.929 1.00 90.62 92 GLU A N 1
ATOM 713 C CA . GLU A 1 92 ? 15.287 -15.253 4.610 1.00 90.62 92 GLU A CA 1
ATOM 714 C C . GLU A 1 92 ? 16.449 -14.264 4.443 1.00 90.62 92 GLU A C 1
ATOM 716 O O . GLU A 1 92 ? 17.017 -14.164 3.354 1.00 90.62 92 GLU A O 1
ATOM 721 N N . GLY A 1 93 ? 16.868 -13.600 5.524 1.00 89.56 93 GLY A N 1
ATOM 722 C CA . GLY A 1 93 ? 18.080 -12.784 5.579 1.00 89.56 93 GLY A CA 1
ATOM 723 C C . GLY A 1 93 ? 19.337 -13.599 5.273 1.00 89.56 93 GLY A C 1
ATOM 724 O O . GLY A 1 93 ? 20.112 -13.223 4.390 1.00 89.56 93 GLY A O 1
ATOM 725 N N . ASP A 1 94 ? 19.495 -14.759 5.908 1.00 89.94 94 ASP A N 1
ATOM 726 C CA . ASP A 1 94 ? 20.604 -15.684 5.659 1.00 89.94 94 ASP A CA 1
ATOM 727 C C . ASP A 1 94 ? 20.604 -16.190 4.210 1.00 89.94 94 ASP A C 1
ATOM 729 O O . ASP A 1 94 ? 21.640 -16.202 3.535 1.00 89.94 94 ASP A O 1
ATOM 733 N N . ARG A 1 95 ? 19.431 -16.552 3.670 1.00 85.38 95 ARG A N 1
ATOM 734 C CA . ARG A 1 95 ? 19.291 -16.948 2.256 1.00 85.38 95 ARG A CA 1
ATOM 735 C C . ARG A 1 95 ? 19.651 -15.803 1.314 1.00 85.38 95 ARG A C 1
ATOM 737 O O . ARG A 1 95 ? 20.377 -16.031 0.341 1.00 85.38 95 ARG A O 1
ATOM 744 N N . ALA A 1 96 ? 19.199 -14.583 1.596 1.00 81.75 96 ALA A N 1
ATOM 745 C CA . ALA A 1 96 ? 19.538 -13.395 0.822 1.00 81.75 96 ALA A CA 1
ATOM 746 C C . ALA A 1 96 ? 21.044 -13.099 0.875 1.00 81.75 96 ALA A C 1
ATOM 748 O O . ALA A 1 96 ? 21.638 -12.781 -0.156 1.00 81.75 96 ALA A O 1
ATOM 749 N N . GLN A 1 97 ? 21.692 -13.284 2.027 1.00 80.81 97 GLN A N 1
ATOM 750 C CA . GLN A 1 97 ? 23.136 -13.104 2.178 1.00 80.81 97 GLN A CA 1
ATOM 751 C C . GLN A 1 97 ? 23.929 -14.167 1.403 1.00 80.81 97 GLN A C 1
ATOM 753 O O . GLN A 1 97 ? 24.918 -13.849 0.735 1.00 80.81 97 GLN A O 1
ATOM 758 N N . VAL A 1 98 ? 23.480 -15.426 1.416 1.00 79.94 98 VAL A N 1
ATOM 759 C CA . VAL A 1 98 ? 24.076 -16.500 0.605 1.00 79.94 98 VAL A CA 1
ATOM 760 C C . VAL A 1 98 ? 23.924 -16.205 -0.890 1.00 79.94 98 VAL A C 1
ATOM 762 O O . VAL A 1 98 ? 24.879 -16.382 -1.651 1.00 79.94 98 VAL A O 1
ATOM 765 N N . LEU A 1 99 ? 22.764 -15.707 -1.325 1.00 72.62 99 LEU A N 1
ATOM 766 C CA . LEU A 1 99 ? 22.539 -15.286 -2.710 1.00 72.62 99 LEU A CA 1
ATOM 767 C C . LEU A 1 99 ? 23.380 -14.062 -3.087 1.00 72.62 99 LEU A C 1
ATOM 769 O O . LEU A 1 99 ? 23.947 -14.047 -4.178 1.00 72.62 99 LEU A O 1
ATOM 773 N N . ALA A 1 100 ? 23.541 -13.089 -2.191 1.00 67.56 100 ALA A N 1
ATOM 774 C CA . ALA A 1 100 ? 24.427 -11.945 -2.390 1.00 67.56 100 ALA A CA 1
ATOM 775 C C . ALA A 1 100 ? 25.893 -12.386 -2.532 1.00 67.56 100 ALA A C 1
ATOM 777 O O . ALA A 1 100 ? 26.616 -11.875 -3.383 1.00 67.56 100 ALA A O 1
ATOM 778 N N . LYS A 1 101 ? 26.329 -13.400 -1.772 1.00 69.69 101 LYS A N 1
ATOM 779 C CA . LYS A 1 101 ? 27.680 -13.968 -1.895 1.00 69.69 101 LYS A CA 1
ATOM 780 C C . LYS A 1 101 ? 27.860 -14.795 -3.175 1.00 69.69 101 LYS A C 1
ATOM 782 O O . LYS A 1 101 ? 28.963 -14.850 -3.717 1.00 69.69 101 LYS A O 1
ATOM 787 N N . LYS A 1 102 ? 26.792 -15.433 -3.670 1.00 66.56 102 LYS A N 1
ATOM 788 C CA . LYS A 1 102 ? 26.801 -16.254 -4.896 1.00 66.56 102 LYS A CA 1
ATOM 789 C C . LYS A 1 102 ? 26.594 -15.428 -6.174 1.00 66.56 102 LYS A C 1
ATOM 791 O O . LYS A 1 102 ? 27.005 -15.860 -7.251 1.00 66.56 102 LYS A O 1
ATOM 796 N N . SER A 1 103 ? 25.997 -14.240 -6.074 1.00 60.53 103 SER A N 1
ATOM 797 C CA . SER A 1 103 ? 25.697 -13.371 -7.209 1.00 60.53 103 SER A CA 1
ATOM 798 C C . SER A 1 103 ? 26.785 -12.322 -7.446 1.00 60.53 103 SER A C 1
ATOM 800 O O . SER A 1 103 ? 26.917 -11.327 -6.747 1.00 60.53 103 SER A O 1
ATOM 802 N N . SER A 1 104 ? 27.504 -12.529 -8.548 1.00 64.38 104 SER A N 1
ATOM 803 C CA . SER A 1 104 ? 27.890 -11.458 -9.473 1.00 64.38 104 SER A CA 1
ATOM 804 C C . SER A 1 104 ? 29.010 -10.478 -9.094 1.00 64.38 104 SER A C 1
ATOM 806 O O . SER A 1 104 ? 29.104 -9.417 -9.704 1.00 64.38 104 SER A O 1
ATOM 808 N N . ASN A 1 105 ? 29.965 -10.865 -8.250 1.00 68.12 105 ASN A N 1
ATOM 809 C CA . ASN A 1 105 ? 31.267 -10.178 -8.257 1.00 68.12 105 ASN A CA 1
ATOM 810 C C . ASN A 1 105 ? 32.218 -10.751 -9.323 1.00 68.12 105 ASN A C 1
ATOM 812 O O . ASN A 1 105 ? 32.982 -10.016 -9.939 1.00 68.12 105 ASN A O 1
ATOM 816 N N . PHE A 1 106 ? 32.116 -12.045 -9.649 1.00 71.38 106 PHE A N 1
ATOM 817 C CA . PHE A 1 106 ? 32.998 -12.681 -10.639 1.00 71.38 106 PHE A CA 1
ATOM 818 C C . PHE A 1 106 ? 32.822 -12.125 -12.063 1.00 71.38 106 PHE A C 1
ATOM 820 O O . PHE A 1 106 ? 33.803 -11.847 -12.746 1.00 71.38 106 PHE A O 1
ATOM 827 N N . ARG A 1 107 ? 31.573 -11.913 -12.505 1.00 79.00 107 ARG A N 1
ATOM 828 C CA . ARG A 1 107 ? 31.283 -11.345 -13.835 1.00 79.00 107 ARG A CA 1
ATOM 829 C C . ARG A 1 107 ? 31.761 -9.897 -13.956 1.00 79.00 107 ARG A C 1
ATOM 831 O O . ARG A 1 107 ? 32.265 -9.518 -15.008 1.00 79.00 107 ARG A O 1
ATOM 838 N N . LEU A 1 108 ? 31.647 -9.124 -12.874 1.00 82.00 108 LEU A N 1
ATOM 839 C CA . LEU A 1 108 ? 32.132 -7.748 -12.810 1.00 82.00 108 LEU A CA 1
ATOM 840 C C . LEU A 1 108 ? 33.664 -7.698 -12.885 1.00 82.00 108 LEU A C 1
ATOM 842 O O . LEU A 1 108 ? 34.206 -6.976 -13.716 1.00 82.00 108 LEU A O 1
ATOM 846 N N . TYR A 1 109 ? 34.366 -8.515 -12.092 1.00 85.00 109 TYR A N 1
ATOM 847 C CA . TYR A 1 109 ? 35.830 -8.585 -12.145 1.00 85.00 109 TYR A CA 1
ATOM 848 C C . TYR A 1 109 ? 36.345 -9.072 -13.507 1.00 85.00 109 TYR A C 1
ATOM 850 O O . TYR A 1 109 ? 37.307 -8.509 -14.024 1.00 85.00 109 TYR A O 1
ATOM 858 N N . LEU A 1 110 ? 35.680 -10.048 -14.136 1.00 88.19 110 LEU A N 1
ATOM 859 C CA . LEU A 1 110 ? 36.022 -10.494 -15.490 1.00 88.19 110 LEU A CA 1
ATOM 860 C C . LEU A 1 110 ? 35.872 -9.358 -16.515 1.00 88.19 110 LEU A C 1
ATOM 862 O O . LEU A 1 110 ? 36.761 -9.155 -17.337 1.00 88.19 110 LEU A O 1
ATOM 866 N N . ALA A 1 111 ? 34.781 -8.589 -16.444 1.00 89.25 111 ALA A N 1
ATOM 867 C CA . ALA A 1 111 ? 34.561 -7.444 -17.325 1.00 89.25 111 ALA A CA 1
ATOM 868 C C . ALA A 1 111 ? 35.629 -6.356 -17.128 1.00 89.25 111 ALA A C 1
ATOM 870 O O . ALA A 1 111 ? 36.153 -5.836 -18.110 1.00 89.25 111 ALA A O 1
ATOM 871 N N . ILE A 1 112 ? 36.007 -6.061 -15.879 1.00 92.69 112 ILE A N 1
ATOM 872 C CA . ILE A 1 112 ? 37.075 -5.100 -15.559 1.00 92.69 112 ILE A CA 1
ATOM 873 C C . ILE A 1 112 ? 38.413 -5.547 -16.166 1.00 92.69 112 ILE A C 1
ATOM 875 O O . ILE A 1 112 ? 39.103 -4.735 -16.779 1.00 92.69 112 ILE A O 1
ATOM 879 N N . VAL A 1 113 ? 38.767 -6.831 -16.047 1.00 95.62 113 VAL A N 1
ATOM 880 C CA . VAL A 1 113 ? 40.011 -7.382 -16.616 1.00 95.62 113 VAL A CA 1
ATOM 881 C C . VAL A 1 113 ? 40.005 -7.340 -18.148 1.00 95.62 113 VAL A C 1
ATOM 883 O O . VAL A 1 113 ? 41.016 -7.016 -18.767 1.00 95.62 113 VAL A O 1
ATOM 886 N N . VAL A 1 114 ? 38.869 -7.629 -18.785 1.00 96.19 114 VAL A N 1
ATOM 887 C CA . VAL A 1 114 ? 38.748 -7.550 -20.249 1.00 96.19 114 VAL A CA 1
ATOM 888 C C . VAL A 1 114 ? 38.860 -6.100 -20.729 1.00 96.19 114 VAL A C 1
ATOM 890 O O . VAL A 1 114 ? 39.592 -5.825 -21.679 1.00 96.19 114 VAL A O 1
ATOM 893 N N . LEU A 1 115 ? 38.189 -5.161 -20.059 1.00 95.56 115 LEU A N 1
ATOM 894 C CA . LEU A 1 115 ? 38.254 -3.737 -20.394 1.00 95.56 115 LEU A CA 1
ATOM 895 C C . LEU A 1 115 ? 39.660 -3.164 -20.193 1.00 95.56 115 LEU A C 1
ATOM 897 O O . LEU A 1 115 ? 40.131 -2.412 -21.048 1.00 95.56 115 LEU A O 1
ATOM 901 N N . SER A 1 116 ? 40.363 -3.549 -19.123 1.00 96.12 116 SER A N 1
ATOM 902 C CA . SER A 1 116 ? 41.744 -3.109 -18.903 1.00 96.12 116 SER A CA 1
ATOM 903 C C . SER A 1 116 ? 42.690 -3.653 -19.978 1.00 96.12 116 SER A C 1
ATOM 905 O O . SER A 1 116 ? 43.515 -2.901 -20.494 1.00 96.12 116 SER A O 1
ATOM 907 N N . ALA A 1 117 ? 42.520 -4.907 -20.408 1.00 96.25 117 ALA A N 1
ATOM 908 C CA . ALA A 1 117 ? 43.297 -5.486 -21.503 1.00 96.25 117 ALA A CA 1
ATOM 909 C C . ALA A 1 117 ? 43.040 -4.782 -22.850 1.00 96.25 117 ALA A C 1
ATOM 911 O O . ALA A 1 117 ? 43.984 -4.523 -23.601 1.00 96.25 117 ALA A O 1
ATOM 912 N N . ILE A 1 118 ? 41.783 -4.434 -23.151 1.00 96.12 118 ILE A N 1
ATOM 913 C CA . ILE A 1 118 ? 41.422 -3.667 -24.356 1.00 96.12 118 ILE A CA 1
ATOM 914 C C . ILE A 1 118 ? 42.059 -2.276 -24.317 1.00 96.12 118 ILE A C 1
ATOM 916 O O . ILE A 1 118 ? 42.626 -1.842 -25.318 1.00 96.12 118 ILE A O 1
ATOM 920 N N . LEU A 1 119 ? 42.012 -1.596 -23.170 1.00 95.06 119 LEU A N 1
ATOM 921 C CA . LEU A 1 119 ? 42.585 -0.261 -23.004 1.00 95.06 119 LEU A CA 1
ATOM 922 C C . LEU A 1 119 ? 44.107 -0.279 -23.177 1.00 95.06 119 LEU A C 1
ATOM 924 O O . LEU A 1 119 ? 44.647 0.537 -23.920 1.00 95.06 119 LEU A O 1
ATOM 928 N N . VAL A 1 120 ? 44.795 -1.251 -22.571 1.00 95.50 120 VAL A N 1
ATOM 929 C CA . VAL A 1 120 ? 46.243 -1.437 -22.754 1.00 95.50 120 VAL A CA 1
ATOM 930 C C . VAL A 1 120 ? 46.569 -1.695 -24.221 1.00 95.50 120 VAL A C 1
ATOM 932 O O . VAL A 1 120 ? 47.489 -1.085 -24.759 1.00 95.50 120 VAL A O 1
ATOM 935 N N . ARG A 1 121 ? 45.792 -2.546 -24.899 1.00 94.25 121 ARG A N 1
ATOM 936 C CA . ARG A 1 121 ? 45.982 -2.826 -26.326 1.00 94.25 121 ARG A CA 1
ATOM 937 C C . ARG A 1 121 ? 45.741 -1.592 -27.196 1.00 94.25 121 ARG A C 1
ATOM 939 O O . ARG A 1 121 ? 46.478 -1.372 -28.149 1.00 94.25 121 ARG A O 1
ATOM 946 N N . MET A 1 122 ? 44.746 -0.773 -26.870 1.00 92.44 122 MET A N 1
ATOM 947 C CA . MET A 1 122 ? 44.515 0.498 -27.557 1.00 92.44 122 MET A CA 1
ATOM 948 C C . MET A 1 122 ? 45.680 1.462 -27.345 1.00 92.44 122 MET A C 1
ATOM 950 O O . MET A 1 122 ? 46.133 2.070 -28.308 1.00 92.44 122 MET A O 1
ATOM 954 N N . MET A 1 123 ? 46.219 1.542 -26.127 1.00 92.25 123 MET A N 1
ATOM 955 C CA . MET A 1 123 ? 47.363 2.400 -25.817 1.00 92.25 123 MET A CA 1
ATOM 956 C C . MET A 1 123 ? 48.653 1.950 -26.518 1.00 92.25 123 MET A C 1
ATOM 958 O O . MET A 1 123 ? 49.431 2.783 -26.974 1.00 92.25 123 MET A O 1
ATOM 962 N N . THR A 1 124 ? 48.892 0.643 -26.650 1.00 91.94 124 THR A N 1
ATOM 963 C CA . THR A 1 124 ? 50.063 0.145 -27.388 1.00 91.94 124 THR A CA 1
ATOM 964 C C . THR A 1 124 ? 49.921 0.347 -28.895 1.00 91.94 124 THR A C 1
ATOM 966 O O . THR A 1 124 ? 50.903 0.688 -29.551 1.00 91.94 124 THR A O 1
ATOM 969 N N . ILE A 1 125 ? 48.710 0.207 -29.447 1.00 90.50 125 ILE A N 1
ATOM 970 C CA . ILE A 1 125 ? 48.427 0.500 -30.859 1.00 90.50 125 ILE A CA 1
ATOM 971 C C . ILE A 1 125 ? 48.621 1.992 -31.153 1.00 90.50 125 ILE A C 1
ATOM 973 O O . ILE A 1 125 ? 49.272 2.330 -32.141 1.00 90.50 125 ILE A O 1
ATOM 977 N N . THR A 1 126 ? 48.108 2.890 -30.307 1.00 84.44 126 THR A N 1
ATOM 978 C CA . THR A 1 126 ? 48.288 4.338 -30.496 1.00 84.44 126 THR A CA 1
ATOM 979 C C . THR A 1 126 ? 49.744 4.762 -30.320 1.00 84.44 126 THR A C 1
ATOM 981 O O . THR A 1 126 ? 50.220 5.578 -31.104 1.00 84.44 126 THR A O 1
ATOM 984 N N . ALA A 1 127 ? 50.487 4.172 -29.378 1.00 81.88 127 ALA A N 1
ATOM 985 C CA . ALA A 1 127 ? 51.922 4.416 -29.228 1.00 81.88 127 ALA A CA 1
ATOM 986 C C . ALA A 1 127 ? 52.729 3.942 -30.452 1.00 81.88 127 ALA A C 1
ATOM 988 O O . ALA A 1 127 ? 53.598 4.667 -30.936 1.00 81.88 127 ALA A O 1
ATOM 989 N N . ALA A 1 128 ? 52.414 2.762 -30.999 1.00 77.50 128 ALA A N 1
ATOM 990 C CA . ALA A 1 128 ? 53.044 2.256 -32.219 1.00 77.50 128 ALA A CA 1
ATOM 991 C C . ALA A 1 128 ? 52.711 3.129 -33.443 1.00 77.50 128 ALA A C 1
ATOM 993 O O . ALA A 1 128 ? 53.597 3.451 -34.235 1.00 77.50 128 ALA A O 1
ATOM 994 N N . ALA A 1 129 ? 51.454 3.565 -33.571 1.00 73.56 129 ALA A N 1
ATOM 995 C CA . ALA A 1 129 ? 51.023 4.478 -34.625 1.00 73.56 129 ALA A CA 1
ATOM 996 C C . ALA A 1 129 ? 51.681 5.862 -34.499 1.00 73.56 129 ALA A C 1
ATOM 998 O O . ALA A 1 129 ? 52.073 6.435 -35.510 1.00 73.56 129 ALA A O 1
ATOM 999 N N . ALA A 1 130 ? 51.868 6.381 -33.280 1.00 71.62 130 ALA A N 1
ATOM 1000 C CA . ALA A 1 130 ? 52.577 7.636 -33.036 1.00 71.62 130 ALA A CA 1
ATOM 1001 C C . ALA A 1 130 ? 54.063 7.543 -33.419 1.00 71.62 130 ALA A C 1
ATOM 1003 O O . ALA A 1 130 ? 54.596 8.472 -34.021 1.00 71.62 130 ALA A O 1
ATOM 1004 N N . PHE A 1 131 ? 54.719 6.409 -33.146 1.00 65.88 131 PHE A N 1
ATOM 1005 C CA . PHE A 1 131 ? 56.104 6.167 -33.566 1.00 65.88 131 PHE A CA 1
ATOM 1006 C C . PHE A 1 131 ? 56.233 6.076 -35.096 1.00 65.88 131 PHE A C 1
ATOM 1008 O O . PHE A 1 131 ? 57.160 6.637 -35.678 1.00 65.88 131 PHE A O 1
ATOM 1015 N N . ALA A 1 132 ? 55.270 5.430 -35.761 1.00 61.28 132 ALA A N 1
ATOM 1016 C CA . ALA A 1 132 ? 55.203 5.371 -37.220 1.00 61.28 132 ALA A CA 1
ATOM 1017 C C . ALA A 1 132 ? 54.888 6.743 -37.853 1.00 61.28 132 ALA A C 1
ATOM 1019 O O . ALA A 1 132 ? 55.475 7.099 -38.871 1.00 61.28 132 ALA A O 1
ATOM 1020 N N . ALA A 1 133 ? 54.011 7.541 -37.237 1.00 57.12 133 ALA A N 1
ATOM 1021 C CA . ALA A 1 133 ? 53.671 8.888 -37.697 1.00 57.12 133 ALA A CA 1
ATOM 1022 C C . ALA A 1 133 ? 54.824 9.887 -37.495 1.00 57.12 133 ALA A C 1
ATOM 1024 O O . ALA A 1 133 ? 55.061 10.727 -38.361 1.00 57.12 133 ALA A O 1
ATOM 1025 N N . ALA A 1 134 ? 55.597 9.766 -36.409 1.00 55.28 134 ALA A N 1
ATOM 1026 C CA . ALA A 1 134 ? 56.792 10.580 -36.178 1.00 55.28 134 ALA A CA 1
ATOM 1027 C C . ALA A 1 134 ? 57.875 10.367 -37.255 1.00 55.28 134 ALA A C 1
ATOM 1029 O O . ALA A 1 134 ? 58.627 11.292 -37.548 1.00 55.28 134 ALA A O 1
ATOM 1030 N N . ALA A 1 135 ? 57.915 9.194 -37.901 1.00 53.09 135 ALA A N 1
ATOM 1031 C CA . ALA A 1 135 ? 58.796 8.935 -39.043 1.00 53.09 135 ALA A CA 1
ATOM 1032 C C . ALA A 1 135 ? 58.319 9.591 -40.359 1.00 53.09 135 ALA A C 1
ATOM 1034 O O . ALA A 1 135 ? 59.108 9.725 -41.291 1.00 53.09 135 ALA A O 1
ATOM 1035 N N . VAL A 1 136 ? 57.050 10.013 -40.448 1.00 48.81 136 VAL A N 1
ATOM 1036 C CA . VAL A 1 136 ? 56.439 10.591 -41.662 1.00 48.81 136 VAL A CA 1
ATOM 1037 C C . VAL A 1 136 ? 56.448 12.131 -41.652 1.00 48.81 136 VAL A C 1
ATOM 1039 O O . VAL A 1 136 ? 56.459 12.746 -42.716 1.00 48.81 136 VAL A O 1
ATOM 1042 N N . ILE A 1 137 ? 56.533 12.787 -40.487 1.00 46.72 137 ILE A N 1
ATOM 1043 C CA . ILE A 1 137 ? 56.518 14.262 -40.354 1.00 46.72 137 ILE A CA 1
ATOM 1044 C C . ILE A 1 137 ? 57.953 14.842 -40.398 1.00 46.72 137 ILE A C 1
ATOM 1046 O O . ILE A 1 137 ? 58.359 15.650 -39.569 1.00 46.72 137 ILE A O 1
ATOM 1050 N N . ALA A 1 138 ? 58.738 14.434 -41.398 1.00 47.34 138 ALA A N 1
ATOM 1051 C CA . ALA A 1 138 ? 59.958 15.126 -41.840 1.00 47.34 138 ALA A CA 1
ATOM 1052 C C . ALA A 1 138 ? 59.710 15.893 -43.157 1.00 47.34 138 ALA A C 1
ATOM 1054 O O . ALA A 1 138 ? 60.582 15.979 -44.019 1.00 47.34 138 ALA A O 1
ATOM 1055 N N . ALA A 1 139 ? 58.501 16.433 -43.335 1.00 40.56 139 ALA A N 1
ATOM 1056 C CA . ALA A 1 139 ? 58.136 17.307 -44.447 1.00 40.56 139 ALA A CA 1
ATOM 1057 C C . ALA A 1 139 ? 57.053 18.305 -43.987 1.00 40.56 139 ALA A C 1
ATOM 1059 O O . ALA A 1 139 ? 56.062 17.874 -43.392 1.00 40.56 139 ALA A O 1
ATOM 1060 N N . PRO A 1 140 ? 57.209 19.623 -44.227 1.00 47.41 140 PRO A N 1
ATOM 1061 C CA . PRO A 1 140 ? 56.191 20.614 -43.887 1.00 47.41 140 PRO A CA 1
ATOM 1062 C C . PRO A 1 140 ? 55.143 20.648 -45.008 1.00 47.41 140 PRO A C 1
ATOM 1064 O O . PRO A 1 140 ? 55.515 20.509 -46.178 1.00 47.41 140 PRO A O 1
ATOM 1067 N N . PRO A 1 141 ? 53.845 20.849 -44.709 1.00 44.38 141 PRO A N 1
ATOM 1068 C CA . PRO A 1 141 ? 53.329 22.211 -44.874 1.00 44.38 141 PRO A CA 1
ATOM 1069 C C . PRO A 1 141 ? 52.068 22.597 -44.062 1.00 44.38 141 PRO A C 1
ATOM 1071 O O . PRO A 1 141 ? 51.273 21.780 -43.615 1.00 44.38 141 PRO A O 1
ATOM 1074 N N . ALA A 1 142 ? 51.936 23.923 -43.960 1.00 33.88 142 ALA A N 1
ATOM 1075 C CA . ALA A 1 142 ? 50.763 24.779 -44.166 1.00 33.88 142 ALA A CA 1
ATOM 1076 C C . ALA A 1 142 ? 49.389 24.432 -43.550 1.00 33.88 142 ALA A C 1
ATOM 1078 O O . ALA A 1 142 ? 48.669 23.550 -43.995 1.00 33.88 142 ALA A O 1
ATOM 1079 N N . ALA A 1 143 ? 49.002 25.334 -42.642 1.00 38.31 143 ALA A N 1
ATOM 1080 C CA . ALA A 1 143 ? 47.751 26.095 -42.632 1.00 38.31 143 ALA A CA 1
ATOM 1081 C C . ALA A 1 143 ? 46.405 25.352 -42.733 1.00 38.31 143 ALA A C 1
ATOM 1083 O O . ALA A 1 143 ? 45.950 24.968 -43.803 1.00 38.31 143 ALA A O 1
ATOM 1084 N N . GLY A 1 144 ? 45.679 25.428 -41.613 1.00 43.25 144 GLY A N 1
ATOM 1085 C CA . GLY A 1 144 ? 44.273 25.827 -41.617 1.00 43.25 144 GLY A CA 1
ATOM 1086 C C . GLY A 1 144 ? 43.256 24.692 -41.632 1.00 43.25 144 GLY A C 1
ATOM 1087 O O . GLY A 1 144 ? 42.772 24.324 -42.691 1.00 43.25 144 GLY A O 1
ATOM 1088 N N . ALA A 1 145 ? 42.848 24.234 -40.447 1.00 29.42 145 ALA A N 1
ATOM 1089 C CA . ALA A 1 145 ? 41.464 23.841 -40.164 1.00 29.42 145 ALA A CA 1
ATOM 1090 C C . ALA A 1 145 ? 41.306 23.557 -38.664 1.00 29.42 145 ALA A C 1
ATOM 1092 O O . ALA A 1 145 ? 41.740 22.528 -38.150 1.00 29.42 145 ALA A O 1
ATOM 1093 N N . THR A 1 146 ? 40.674 24.487 -37.954 1.00 34.28 146 THR A N 1
ATOM 1094 C CA . THR A 1 146 ? 40.184 24.277 -36.591 1.00 34.28 146 THR A CA 1
ATOM 1095 C C . THR A 1 146 ? 38.980 23.339 -36.659 1.00 34.28 146 THR A C 1
ATOM 1097 O O . THR A 1 146 ? 37.970 23.686 -37.266 1.00 34.28 146 THR A O 1
ATOM 1100 N N . VAL A 1 147 ? 39.078 22.153 -36.057 1.00 30.56 147 VAL A N 1
ATOM 1101 C CA . VAL A 1 147 ? 37.958 21.209 -35.925 1.00 30.56 147 VAL A CA 1
ATOM 1102 C C . VAL A 1 147 ? 37.421 21.288 -34.499 1.00 30.56 147 VAL A C 1
ATOM 1104 O O . VAL A 1 147 ? 38.129 21.000 -33.536 1.00 30.56 147 VAL A O 1
ATOM 1107 N N . CYS A 1 148 ? 36.163 21.709 -34.373 1.00 29.41 148 CYS A N 1
ATOM 1108 C CA . CYS A 1 148 ? 35.401 21.721 -33.130 1.00 29.41 148 CYS A CA 1
ATOM 1109 C C . CYS A 1 148 ? 35.036 20.286 -32.719 1.00 29.41 148 CYS A C 1
ATOM 1111 O O . CYS A 1 148 ? 34.394 19.566 -33.483 1.00 29.41 148 CYS A O 1
ATOM 1113 N N . LEU A 1 149 ? 35.408 19.880 -31.504 1.00 32.56 149 LEU A N 1
ATOM 1114 C CA . LEU A 1 149 ? 34.923 18.647 -30.885 1.00 32.56 149 LEU A CA 1
ATOM 1115 C C . LEU A 1 149 ? 33.545 18.913 -30.268 1.00 32.56 149 LEU A C 1
ATOM 1117 O O . LEU A 1 149 ? 33.432 19.618 -29.269 1.00 32.56 149 LEU A O 1
ATOM 1121 N N . ALA A 1 150 ? 32.501 18.358 -30.881 1.00 34.22 150 ALA A N 1
ATOM 1122 C CA . ALA A 1 150 ? 31.187 18.231 -30.265 1.00 34.22 150 ALA A CA 1
ATOM 1123 C C . ALA A 1 150 ? 31.213 17.047 -29.284 1.00 34.22 150 ALA A C 1
ATOM 1125 O O . ALA A 1 150 ? 31.541 15.922 -29.666 1.00 34.22 150 ALA A O 1
ATOM 1126 N N . GLU A 1 151 ? 30.901 17.306 -28.015 1.00 34.47 151 GLU A N 1
ATOM 1127 C CA . GLU A 1 151 ? 30.806 16.274 -26.984 1.00 34.47 151 GLU A CA 1
ATOM 1128 C C . GLU A 1 151 ? 29.586 15.358 -27.196 1.00 34.47 151 GLU A C 1
ATOM 1130 O O . GLU A 1 151 ? 28.530 15.771 -27.674 1.00 34.47 151 GLU A O 1
ATOM 1135 N N . SER A 1 152 ? 29.752 14.085 -26.832 1.00 43.75 152 SER A N 1
ATOM 1136 C CA . SER A 1 152 ? 28.739 13.031 -26.942 1.00 43.75 152 SER A CA 1
ATOM 1137 C C . SER A 1 152 ? 27.584 13.226 -25.938 1.00 43.75 152 SER A C 1
ATOM 1139 O O . SER A 1 152 ? 27.846 13.381 -24.740 1.00 43.75 152 SER A O 1
ATOM 1141 N N . PRO A 1 153 ? 26.307 13.100 -26.364 1.00 41.78 153 PRO A N 1
ATOM 1142 C CA . PRO A 1 153 ? 25.125 13.272 -25.507 1.00 41.78 153 PRO A CA 1
ATOM 1143 C C . PRO A 1 153 ? 24.997 12.219 -24.391 1.00 41.78 153 PRO A C 1
ATOM 1145 O O . PRO A 1 153 ? 24.181 12.370 -23.483 1.00 41.78 153 PRO A O 1
ATOM 1148 N N . PHE A 1 154 ? 25.823 11.167 -24.407 1.00 33.53 154 PHE A N 1
ATOM 1149 C CA . PHE A 1 154 ? 25.843 10.144 -23.359 1.00 33.53 154 PHE A CA 1
ATOM 1150 C C . PHE A 1 154 ? 26.506 10.640 -22.058 1.00 33.53 154 PHE A C 1
ATOM 1152 O O . PHE A 1 154 ? 26.156 10.188 -20.969 1.00 33.53 154 PHE A O 1
ATOM 1159 N N . GLY A 1 155 ? 27.425 11.611 -22.146 1.00 36.53 155 GLY A N 1
ATOM 1160 C CA . GLY A 1 155 ? 28.115 12.175 -20.978 1.00 36.53 155 GLY A CA 1
ATOM 1161 C C . GLY A 1 155 ? 27.252 13.123 -20.138 1.00 36.53 155 GLY A C 1
ATOM 1162 O O . GLY A 1 155 ? 27.498 13.288 -18.944 1.00 36.53 155 GLY A O 1
ATOM 1163 N N . GLN A 1 156 ? 26.217 13.713 -20.741 1.00 47.69 156 GLN A N 1
ATOM 1164 C CA . GLN A 1 156 ? 25.356 14.704 -20.089 1.00 47.69 156 GLN A CA 1
ATOM 1165 C C . GLN A 1 156 ? 24.233 14.053 -19.266 1.00 47.69 156 GLN A C 1
ATOM 1167 O O . GLN A 1 156 ? 23.912 14.538 -18.185 1.00 47.69 156 GLN A O 1
ATOM 1172 N N . ALA A 1 157 ? 23.712 12.904 -19.711 1.00 37.19 157 ALA A N 1
ATOM 1173 C CA . ALA A 1 157 ? 22.647 12.172 -19.016 1.00 37.19 157 ALA A CA 1
ATOM 1174 C C . ALA A 1 157 ? 23.121 11.463 -17.731 1.00 37.19 157 ALA A C 1
ATOM 1176 O O . ALA A 1 157 ? 22.357 11.319 -16.776 1.00 37.19 157 ALA A O 1
ATOM 1177 N N . LEU A 1 158 ? 24.392 11.048 -17.671 1.00 32.78 158 LEU A N 1
ATOM 1178 C CA . LEU A 1 158 ? 24.940 10.393 -16.479 1.00 32.78 158 LEU A CA 1
ATOM 1179 C C . LEU A 1 158 ? 25.264 11.395 -15.358 1.00 32.78 158 LEU A C 1
ATOM 1181 O O . LEU A 1 158 ? 25.241 11.037 -14.184 1.00 32.78 158 LEU A O 1
ATOM 1185 N N . ARG A 1 159 ? 25.509 12.666 -15.705 1.00 38.41 159 ARG A N 1
ATOM 1186 C CA . ARG A 1 159 ? 25.806 13.726 -14.730 1.00 38.41 159 ARG A CA 1
ATOM 1187 C C . ARG A 1 159 ? 24.552 14.218 -13.996 1.00 38.41 159 ARG A C 1
ATOM 1189 O O . ARG A 1 159 ? 24.638 14.598 -12.836 1.00 38.41 159 ARG A O 1
ATOM 1196 N N . THR A 1 160 ? 23.373 14.127 -14.616 1.00 39.69 160 THR A N 1
ATOM 1197 C CA . THR A 1 160 ? 22.103 14.582 -14.017 1.00 39.69 160 THR A CA 1
ATOM 1198 C C . THR A 1 160 ? 21.522 13.652 -12.948 1.00 39.69 160 THR A C 1
ATOM 1200 O O . THR A 1 160 ? 20.680 14.087 -12.170 1.00 39.69 160 THR A O 1
ATOM 1203 N N . LEU A 1 161 ? 21.954 12.388 -12.868 1.00 36.50 161 LEU A N 1
ATOM 1204 C CA . LEU A 1 161 ? 21.448 11.446 -11.855 1.00 36.50 161 LEU A CA 1
ATOM 1205 C C . LEU A 1 161 ? 22.270 11.426 -10.560 1.00 36.50 161 LEU A C 1
ATOM 1207 O O . LEU A 1 161 ? 21.815 10.866 -9.567 1.00 36.50 161 LEU A O 1
ATOM 1211 N N . GLN A 1 162 ? 23.459 12.034 -10.554 1.00 37.41 162 GLN A N 1
ATOM 1212 C CA . GLN A 1 162 ? 24.423 11.880 -9.462 1.00 37.41 162 GLN A CA 1
ATOM 1213 C C . GLN A 1 162 ? 24.505 13.100 -8.523 1.00 37.41 162 GLN A C 1
ATOM 1215 O O . GLN A 1 162 ? 25.194 13.032 -7.509 1.00 37.41 162 GLN A O 1
ATOM 1220 N N . GLU A 1 163 ? 23.763 14.182 -8.798 1.00 36.09 163 GLU A N 1
ATOM 1221 C CA . GLU A 1 163 ? 23.870 15.456 -8.061 1.00 36.09 163 GLU A CA 1
ATOM 1222 C C . GLU A 1 163 ? 22.552 16.014 -7.491 1.00 36.09 163 GLU A C 1
ATOM 1224 O O . GLU A 1 163 ? 22.398 17.227 -7.368 1.00 36.09 163 GLU A O 1
ATOM 1229 N N . HIS A 1 164 ? 21.602 15.178 -7.065 1.00 38.41 164 HIS A N 1
ATOM 1230 C CA . HIS A 1 164 ? 20.529 15.682 -6.199 1.00 38.41 164 HIS A CA 1
ATOM 1231 C C . HIS A 1 164 ? 20.767 15.282 -4.737 1.00 38.41 164 HIS A C 1
ATOM 1233 O O . HIS A 1 164 ? 20.385 14.184 -4.329 1.00 38.41 164 HIS A O 1
ATOM 1239 N N . PRO A 1 165 ? 21.389 16.169 -3.926 1.00 36.19 165 PRO A N 1
ATOM 1240 C CA . PRO A 1 165 ? 21.275 16.086 -2.480 1.00 36.19 165 PRO A CA 1
ATOM 1241 C C . PRO A 1 165 ? 19.793 16.163 -2.101 1.00 36.19 165 PRO A C 1
ATOM 1243 O O . PRO A 1 165 ? 18.971 16.644 -2.878 1.00 36.19 165 PRO A O 1
ATOM 1246 N N . TRP A 1 166 ? 19.453 15.700 -0.902 1.00 35.66 166 TRP A N 1
ATOM 1247 C CA . TRP A 1 166 ? 18.113 15.687 -0.297 1.00 35.66 166 TRP A CA 1
ATOM 1248 C C . TRP A 1 166 ? 17.523 17.095 -0.051 1.00 35.66 166 TRP A C 1
ATOM 1250 O O . TRP A 1 166 ? 16.967 17.376 1.007 1.00 35.66 166 TRP A O 1
ATOM 1260 N N . THR A 1 167 ? 17.689 18.024 -0.988 1.00 38.81 167 THR A N 1
ATOM 1261 C CA . THR A 1 167 ? 17.181 19.386 -0.927 1.00 38.81 167 THR A CA 1
ATOM 1262 C C . THR A 1 167 ? 15.702 19.420 -1.299 1.00 38.81 167 THR A C 1
ATOM 1264 O O . THR A 1 167 ? 15.131 18.477 -1.852 1.00 38.81 167 THR A O 1
ATOM 1267 N N . SER A 1 168 ? 15.076 20.540 -0.956 1.00 41.06 168 SER A N 1
ATOM 1268 C CA . SER A 1 168 ? 13.665 20.927 -1.082 1.00 41.06 168 SER A CA 1
ATOM 1269 C C . SER A 1 168 ? 12.896 20.483 -2.341 1.00 41.06 168 SER A C 1
ATOM 1271 O O . SER A 1 168 ? 11.670 20.492 -2.304 1.00 41.06 168 SER A O 1
ATOM 1273 N N . ALA A 1 169 ? 13.547 20.025 -3.415 1.00 42.91 169 ALA A N 1
ATOM 1274 C CA . ALA A 1 169 ? 12.908 19.352 -4.549 1.00 42.91 169 ALA A CA 1
ATOM 1275 C C . ALA A 1 169 ? 12.274 17.992 -4.176 1.00 42.91 169 ALA A C 1
ATOM 1277 O O . ALA A 1 169 ? 11.193 17.666 -4.666 1.00 42.91 169 ALA A O 1
ATOM 1278 N N . ALA A 1 170 ? 12.882 17.217 -3.268 1.00 40.78 170 ALA A N 1
ATOM 1279 C CA . ALA A 1 170 ? 12.290 15.979 -2.743 1.00 40.78 170 ALA A CA 1
ATOM 1280 C C . ALA A 1 170 ? 11.085 16.255 -1.821 1.00 40.78 170 ALA A C 1
ATOM 1282 O O . ALA A 1 170 ? 10.119 15.498 -1.823 1.00 40.78 170 ALA A O 1
ATOM 1283 N N . LEU A 1 171 ? 11.096 17.383 -1.100 1.00 38.06 171 LEU A N 1
ATOM 1284 C CA . LEU A 1 171 ? 9.931 17.883 -0.357 1.00 38.06 171 LEU A CA 1
ATOM 1285 C C . LEU A 1 171 ? 8.867 18.480 -1.298 1.00 38.06 171 LEU A C 1
ATOM 1287 O O . LEU A 1 171 ? 7.677 18.363 -1.032 1.00 38.06 171 LEU A O 1
ATOM 1291 N N . GLY A 1 172 ? 9.271 19.053 -2.437 1.00 44.94 172 GLY A N 1
ATOM 1292 C CA . GLY A 1 172 ? 8.383 19.460 -3.532 1.00 44.94 172 GLY A CA 1
ATOM 1293 C C . GLY A 1 172 ? 7.642 18.288 -4.179 1.00 44.94 172 GLY A C 1
ATOM 1294 O O . GLY A 1 172 ? 6.473 18.424 -4.529 1.00 44.94 172 GLY A O 1
ATOM 1295 N N . ARG A 1 173 ? 8.273 17.106 -4.249 1.00 47.78 173 ARG A N 1
ATOM 1296 C CA . ARG A 1 173 ? 7.635 15.862 -4.720 1.00 47.78 173 ARG A CA 1
ATOM 1297 C C . ARG A 1 173 ? 6.464 15.396 -3.850 1.00 47.78 173 ARG A C 1
ATOM 1299 O O . ARG A 1 173 ? 5.635 14.645 -4.347 1.00 47.78 173 ARG A O 1
ATOM 1306 N N . LEU A 1 174 ? 6.377 15.845 -2.596 1.00 49.62 174 LEU A N 1
ATOM 1307 C CA . LEU A 1 174 ? 5.258 15.529 -1.702 1.00 49.62 174 LEU A CA 1
ATOM 1308 C C . LEU A 1 174 ? 4.079 16.503 -1.840 1.00 49.62 174 LEU A C 1
ATOM 1310 O O . LEU A 1 174 ? 2.973 16.166 -1.432 1.00 49.62 174 LEU A O 1
ATOM 1314 N N . GLN A 1 175 ? 4.282 17.693 -2.423 1.00 51.84 175 GLN A N 1
ATOM 1315 C CA . GLN A 1 175 ? 3.269 18.764 -2.435 1.00 51.84 175 GLN A CA 1
ATOM 1316 C C . GLN A 1 175 ? 2.033 18.433 -3.278 1.00 51.84 175 GLN A C 1
ATOM 1318 O O . GLN A 1 175 ? 0.984 19.036 -3.083 1.00 51.84 175 GLN A O 1
ATOM 1323 N N . PHE A 1 176 ? 2.135 17.442 -4.162 1.00 61.81 176 PHE A N 1
ATOM 1324 C CA . PHE A 1 176 ? 1.016 16.932 -4.954 1.00 61.81 176 PHE A CA 1
ATOM 1325 C C . PHE A 1 176 ? 0.950 15.403 -4.924 1.00 61.81 176 PHE A C 1
ATOM 1327 O O . PHE A 1 176 ? 0.406 14.777 -5.839 1.00 61.81 176 PHE A O 1
ATOM 1334 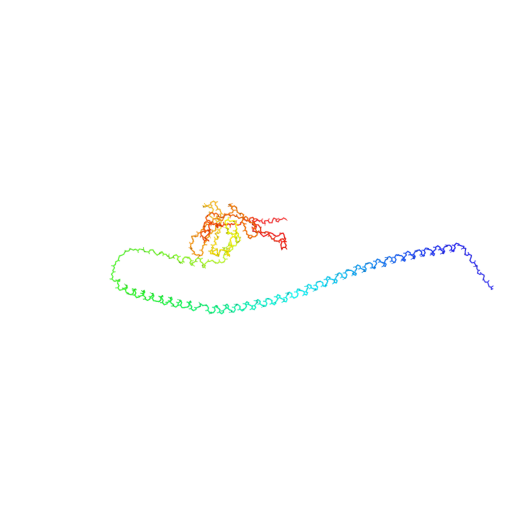N N . ASP A 1 177 ? 1.535 14.791 -3.889 1.00 60.25 177 ASP A N 1
ATOM 1335 C CA . ASP A 1 177 ? 1.482 13.345 -3.721 1.00 60.25 177 ASP A CA 1
ATOM 1336 C C . ASP A 1 177 ? 0.013 12.904 -3.631 1.00 60.25 177 ASP A C 1
ATOM 1338 O O . ASP A 1 177 ? -0.800 13.516 -2.938 1.00 60.25 177 ASP A O 1
ATOM 1342 N N . ARG A 1 178 ? -0.342 11.854 -4.379 1.00 72.25 178 ARG A N 1
ATOM 1343 C CA . ARG A 1 178 ? -1.696 11.254 -4.461 1.00 72.25 178 ARG A CA 1
ATOM 1344 C C . ARG A 1 178 ? -2.806 12.079 -5.121 1.00 72.25 178 ARG A C 1
ATOM 1346 O O . ARG A 1 178 ? -3.936 11.602 -5.179 1.00 72.25 178 ARG A O 1
ATOM 1353 N N . GLN A 1 179 ? -2.520 13.260 -5.658 1.00 78.25 179 GLN A N 1
ATOM 1354 C CA . GLN A 1 179 ? -3.541 14.075 -6.334 1.00 78.25 179 GLN A CA 1
ATOM 1355 C C . GLN A 1 179 ? -3.685 13.775 -7.833 1.00 78.25 179 GLN A C 1
ATOM 1357 O O . GLN A 1 179 ? -4.603 14.278 -8.474 1.00 78.25 179 GLN A O 1
ATOM 1362 N N . TRP A 1 180 ? -2.800 12.960 -8.404 1.00 85.12 180 TRP A N 1
ATOM 1363 C CA . TRP A 1 180 ? -2.764 12.666 -9.836 1.00 85.12 180 TRP A CA 1
ATOM 1364 C C . TRP A 1 180 ? -3.306 11.275 -10.127 1.00 85.12 180 TRP A C 1
ATOM 1366 O O . TRP A 1 180 ? -2.937 10.301 -9.467 1.00 85.12 180 TRP A O 1
ATOM 1376 N N . LEU A 1 181 ? -4.159 11.174 -11.142 1.00 89.19 181 LEU A N 1
ATOM 1377 C CA . LEU A 1 181 ? -4.789 9.927 -11.553 1.00 89.19 181 LEU A CA 1
ATOM 1378 C C . LEU A 1 181 ? -4.774 9.811 -13.078 1.00 89.19 181 LEU A C 1
ATOM 1380 O O . LEU A 1 181 ? -4.872 10.802 -13.800 1.00 89.19 181 LEU A O 1
ATOM 1384 N N . ILE A 1 182 ? -4.699 8.576 -13.566 1.00 91.38 182 ILE A N 1
ATOM 1385 C CA . ILE A 1 182 ? -4.995 8.254 -14.962 1.00 91.38 182 ILE A CA 1
ATOM 1386 C C . ILE A 1 182 ? -6.358 7.574 -14.984 1.00 91.38 182 ILE A C 1
ATOM 1388 O O . ILE A 1 182 ? -6.609 6.658 -14.196 1.00 91.38 182 ILE A O 1
ATOM 1392 N N . VAL A 1 183 ? -7.232 8.031 -15.873 1.00 92.25 183 VAL A N 1
ATOM 1393 C CA . VAL A 1 183 ? -8.595 7.513 -16.023 1.00 92.25 183 VAL A CA 1
ATOM 1394 C C . VAL A 1 183 ? -8.814 6.963 -17.420 1.00 92.25 183 VAL A C 1
ATOM 1396 O O . VAL A 1 183 ? -8.155 7.390 -18.369 1.00 92.25 183 VAL A O 1
ATOM 1399 N N . ASP A 1 184 ? -9.731 6.009 -17.541 1.00 91.88 184 ASP A N 1
ATOM 1400 C CA . ASP A 1 184 ? -10.181 5.481 -18.826 1.00 91.88 184 ASP A CA 1
ATOM 1401 C C . ASP A 1 184 ? -11.386 6.245 -19.404 1.00 91.88 184 ASP A C 1
ATOM 1403 O O . ASP A 1 184 ? -11.816 7.272 -18.876 1.00 91.88 184 ASP A O 1
ATOM 1407 N N . GLY A 1 185 ? -11.932 5.748 -20.521 1.00 90.69 185 GLY A N 1
ATOM 1408 C CA . GLY A 1 185 ? -13.052 6.389 -21.216 1.00 90.69 185 GLY A CA 1
ATOM 1409 C C . GLY A 1 185 ? -14.350 6.441 -20.403 1.00 90.69 185 GLY A C 1
ATOM 1410 O O . GLY A 1 185 ? -15.211 7.262 -20.706 1.00 90.69 185 GLY A O 1
ATOM 1411 N N . ASN A 1 186 ? -14.476 5.621 -19.355 1.00 91.12 186 ASN A N 1
ATOM 1412 C CA . ASN A 1 186 ? -15.621 5.619 -18.444 1.00 91.12 186 ASN A CA 1
ATOM 1413 C C . ASN A 1 186 ? -15.389 6.518 -17.215 1.00 91.12 186 ASN A C 1
ATOM 1415 O O . ASN A 1 186 ? -16.236 6.578 -16.321 1.00 91.12 186 ASN A O 1
ATOM 1419 N N . ASN A 1 187 ? -14.258 7.232 -17.174 1.00 92.12 187 ASN A N 1
ATOM 1420 C CA . ASN A 1 187 ? -13.750 7.961 -16.015 1.00 92.12 187 ASN A CA 1
ATOM 1421 C C . ASN A 1 187 ? -13.490 7.048 -14.798 1.00 92.12 187 ASN A C 1
ATOM 1423 O O . ASN A 1 187 ? -13.591 7.496 -13.654 1.00 92.12 187 ASN A O 1
ATOM 1427 N N . ASP A 1 188 ? -13.150 5.775 -15.021 1.00 89.56 188 ASP A N 1
ATOM 1428 C CA . ASP A 1 188 ? -12.709 4.880 -13.952 1.00 89.56 188 ASP A CA 1
ATOM 1429 C C . ASP A 1 188 ? -11.179 4.965 -13.800 1.00 89.56 188 ASP A C 1
ATOM 1431 O O . ASP A 1 188 ? -10.432 5.033 -14.781 1.00 89.56 188 ASP A O 1
ATOM 1435 N N . PHE A 1 189 ? -10.695 4.975 -12.555 1.00 89.62 189 PHE A N 1
ATOM 1436 C CA . PHE A 1 189 ? -9.262 5.032 -12.263 1.00 89.62 189 PHE A CA 1
ATOM 1437 C C . PHE A 1 189 ? -8.516 3.777 -12.747 1.00 89.62 189 PHE A C 1
ATOM 1439 O O . PHE A 1 189 ? -8.897 2.637 -12.457 1.00 89.62 189 PHE A O 1
ATOM 1446 N N . VAL A 1 190 ? -7.388 3.991 -13.426 1.00 89.75 190 VAL A N 1
ATOM 1447 C CA . VAL A 1 190 ? -6.501 2.934 -13.918 1.00 89.75 190 VAL A CA 1
ATOM 1448 C C . VAL A 1 190 ? -5.386 2.671 -12.908 1.00 89.75 190 VAL A C 1
ATOM 1450 O O . VAL A 1 190 ? -4.625 3.559 -12.536 1.00 89.75 190 VAL A O 1
ATOM 1453 N N . THR A 1 191 ? -5.254 1.413 -12.484 1.00 85.12 191 THR A N 1
ATOM 1454 C CA . THR A 1 191 ? -4.216 0.999 -11.531 1.00 85.12 191 THR A CA 1
ATOM 1455 C C . THR A 1 191 ? -2.963 0.486 -12.237 1.00 85.12 191 THR A C 1
ATOM 1457 O O . THR A 1 191 ? -3.033 -0.155 -13.287 1.00 85.12 191 THR A O 1
ATOM 1460 N N . GLN A 1 192 ? -1.814 0.633 -11.576 1.00 84.69 192 GLN A N 1
ATOM 1461 C CA . GLN A 1 192 ? -0.546 0.039 -12.012 1.00 84.69 192 GLN A CA 1
ATOM 1462 C C . GLN A 1 192 ? -0.612 -1.496 -12.131 1.00 84.69 192 GLN A C 1
ATOM 1464 O O . GLN A 1 192 ? 0.056 -2.074 -12.979 1.00 84.69 192 GLN A O 1
ATOM 1469 N N . ARG A 1 193 ? -1.444 -2.176 -11.325 1.00 85.50 193 ARG A N 1
ATOM 1470 C CA . ARG A 1 193 ? -1.648 -3.635 -11.442 1.00 85.50 193 ARG A CA 1
ATOM 1471 C C . ARG A 1 193 ? -2.326 -4.017 -12.759 1.00 85.50 193 ARG A C 1
ATOM 1473 O O . ARG A 1 193 ? -2.007 -5.057 -13.320 1.00 85.50 193 ARG A O 1
ATOM 1480 N N . LYS A 1 194 ? -3.249 -3.178 -13.246 1.00 86.25 194 LYS A N 1
ATOM 1481 C CA . LYS A 1 194 ? -3.929 -3.360 -14.537 1.00 86.25 194 LYS A CA 1
ATOM 1482 C C . LYS A 1 194 ? -3.004 -3.007 -15.704 1.00 86.25 194 LYS A C 1
ATOM 1484 O O . LYS A 1 194 ? -3.026 -3.696 -16.717 1.00 86.25 194 LYS A O 1
ATOM 1489 N N . VAL A 1 195 ? -2.190 -1.958 -15.560 1.00 89.19 195 VAL A N 1
ATOM 1490 C CA . VAL A 1 195 ? -1.254 -1.494 -16.596 1.00 89.19 195 VAL A CA 1
ATOM 1491 C C . VAL A 1 195 ? 0.147 -1.296 -15.994 1.00 89.19 195 VAL A C 1
ATOM 1493 O O . VAL A 1 195 ? 0.501 -0.181 -15.606 1.00 89.19 195 VAL A O 1
ATOM 1496 N N . PRO A 1 196 ? 0.988 -2.348 -15.942 1.00 87.75 196 PRO A N 1
ATOM 1497 C CA . PRO A 1 196 ? 2.318 -2.273 -15.325 1.00 87.75 196 PRO A CA 1
ATOM 1498 C C . PRO A 1 196 ? 3.243 -1.231 -15.962 1.00 87.75 196 PRO A C 1
ATOM 1500 O O . PRO A 1 196 ? 4.064 -0.631 -15.269 1.00 87.75 196 PRO A O 1
ATOM 1503 N N . LYS A 1 197 ? 3.065 -0.955 -17.264 1.00 85.19 197 LYS A N 1
ATOM 1504 C CA . LYS A 1 197 ? 3.827 0.058 -18.012 1.00 85.19 197 LYS A CA 1
ATOM 1505 C C . LYS A 1 197 ? 3.697 1.468 -17.414 1.00 85.19 197 LYS A C 1
ATOM 1507 O O . LYS A 1 197 ? 4.608 2.269 -17.576 1.00 85.19 197 LYS A O 1
ATOM 1512 N N . MET A 1 198 ? 2.632 1.753 -16.652 1.00 82.25 198 MET A N 1
ATOM 1513 C CA . MET A 1 198 ? 2.470 3.020 -15.920 1.00 82.25 198 MET A CA 1
ATOM 1514 C C . MET A 1 198 ? 3.620 3.317 -14.951 1.00 82.25 198 MET A C 1
ATOM 1516 O O . MET A 1 198 ? 3.913 4.481 -14.710 1.00 82.25 198 MET A O 1
ATOM 1520 N N . ALA A 1 199 ? 4.294 2.288 -14.428 1.00 83.50 199 ALA A N 1
ATOM 1521 C CA . ALA A 1 199 ? 5.415 2.436 -13.496 1.00 83.50 199 ALA A CA 1
ATOM 1522 C C . ALA A 1 199 ? 6.620 3.185 -14.087 1.00 83.50 199 ALA A C 1
ATOM 1524 O O . ALA A 1 199 ? 7.458 3.692 -13.350 1.00 83.50 199 ALA A O 1
ATOM 1525 N N . LEU A 1 200 ? 6.719 3.211 -15.417 1.00 84.31 200 LEU A N 1
ATOM 1526 C CA . LEU A 1 200 ? 7.822 3.817 -16.156 1.00 84.31 200 LEU A CA 1
ATOM 1527 C C . LEU A 1 200 ? 7.608 5.316 -16.410 1.00 84.31 200 LEU A C 1
ATOM 1529 O O . LEU A 1 200 ? 8.486 5.968 -16.971 1.00 84.31 200 LEU A O 1
ATOM 1533 N N . ILE A 1 201 ? 6.446 5.859 -16.031 1.00 82.06 201 ILE A N 1
ATOM 1534 C CA . ILE A 1 201 ? 6.174 7.294 -16.102 1.00 82.06 201 ILE A CA 1
ATOM 1535 C C . ILE A 1 201 ? 6.882 7.964 -14.923 1.00 82.06 201 ILE A C 1
ATOM 1537 O O . ILE A 1 201 ? 6.593 7.685 -13.762 1.00 82.06 201 ILE A O 1
ATOM 1541 N N . CYS A 1 202 ? 7.801 8.872 -15.226 1.00 82.25 202 CYS A N 1
ATOM 1542 C CA . CYS A 1 202 ? 8.550 9.665 -14.263 1.00 82.25 202 CYS A CA 1
ATOM 1543 C C . CYS A 1 202 ? 8.084 11.130 -14.334 1.00 82.25 202 CYS A C 1
ATOM 1545 O O . CYS A 1 202 ? 8.561 11.884 -15.191 1.00 82.25 202 CYS A O 1
ATOM 1547 N N . PRO A 1 203 ? 7.145 11.548 -13.465 1.00 78.19 203 PRO A N 1
ATOM 1548 C CA . PRO A 1 203 ? 6.744 12.943 -13.366 1.00 78.19 203 PRO A CA 1
ATOM 1549 C C . PRO A 1 203 ? 7.809 13.765 -12.631 1.00 78.19 203 PRO A C 1
ATOM 1551 O O . PRO A 1 203 ? 8.313 13.372 -11.575 1.00 78.19 203 PRO A O 1
ATOM 1554 N N . ILE A 1 204 ? 8.133 14.933 -13.177 1.00 77.88 204 ILE A N 1
ATOM 1555 C CA . ILE A 1 204 ? 9.029 15.920 -12.572 1.00 77.88 204 ILE A CA 1
ATOM 1556 C C . ILE A 1 204 ? 8.235 17.215 -12.409 1.00 77.88 204 ILE A C 1
ATOM 1558 O O . ILE A 1 204 ? 7.776 17.789 -13.392 1.00 77.88 204 ILE A O 1
ATOM 1562 N N . LEU A 1 205 ? 8.055 17.658 -11.166 1.00 72.06 205 LEU A N 1
ATOM 1563 C CA . LEU A 1 205 ? 7.408 18.930 -10.852 1.00 72.06 205 LEU A CA 1
ATOM 1564 C C . LEU A 1 205 ? 8.442 20.051 -10.915 1.00 72.06 205 LEU A C 1
ATOM 1566 O O . LEU A 1 205 ? 9.439 20.012 -10.191 1.00 72.06 205 LEU A O 1
ATOM 1570 N N . THR A 1 206 ? 8.190 21.051 -11.752 1.00 68.44 206 THR A N 1
ATOM 1571 C CA . THR A 1 206 ? 9.012 22.257 -11.801 1.00 68.44 206 THR A CA 1
ATOM 1572 C C . THR A 1 206 ? 8.414 23.286 -10.837 1.00 68.44 206 THR A C 1
ATOM 1574 O O . THR A 1 206 ? 7.243 23.652 -10.988 1.00 68.44 206 THR A O 1
ATOM 1577 N N . PRO A 1 207 ? 9.166 23.727 -9.810 1.00 59.53 207 PRO A N 1
ATOM 1578 C CA . PRO A 1 207 ? 8.664 24.696 -8.847 1.00 59.53 207 PRO A CA 1
ATOM 1579 C C . PRO A 1 207 ? 8.361 26.037 -9.522 1.00 59.53 207 PRO A C 1
ATOM 1581 O O . PRO A 1 207 ? 8.976 26.409 -10.519 1.00 59.53 207 PRO A O 1
ATOM 1584 N N . PHE A 1 208 ? 7.398 26.757 -8.951 1.00 58.31 208 PHE A N 1
ATOM 1585 C CA . PHE A 1 208 ? 7.018 28.097 -9.384 1.00 58.31 208 PHE A CA 1
ATOM 1586 C C . PHE A 1 208 ? 8.195 29.064 -9.202 1.00 58.31 208 PHE A C 1
ATOM 1588 O O . PHE A 1 208 ? 8.679 29.224 -8.080 1.00 58.31 208 PHE A O 1
ATOM 1595 N N . ASP A 1 209 ? 8.632 29.710 -10.285 1.00 55.81 209 ASP A N 1
ATOM 1596 C CA . ASP A 1 209 ? 9.623 30.784 -10.237 1.00 55.81 209 ASP A CA 1
ATOM 1597 C C . ASP A 1 209 ? 8.918 32.148 -10.384 1.00 55.81 209 ASP A C 1
ATOM 1599 O O . ASP A 1 209 ? 8.445 32.479 -11.480 1.00 55.81 209 ASP A O 1
ATOM 1603 N N . PRO A 1 210 ? 8.843 32.960 -9.312 1.00 52.25 210 PRO A N 1
ATOM 1604 C CA . PRO A 1 210 ? 8.183 34.265 -9.339 1.00 52.25 210 PRO A CA 1
ATOM 1605 C C . PRO A 1 210 ? 8.837 35.272 -10.304 1.00 52.25 210 PRO A C 1
ATOM 1607 O O . PRO A 1 210 ? 8.218 36.286 -10.621 1.00 52.25 210 PRO A O 1
ATOM 1610 N N . SER A 1 211 ? 10.047 35.015 -10.816 1.00 52.25 211 SER A N 1
ATOM 1611 C CA . SER A 1 211 ? 10.712 35.877 -11.807 1.00 52.25 211 SER A CA 1
ATOM 1612 C C . SER A 1 211 ? 10.201 35.687 -13.247 1.00 52.25 211 SER A C 1
ATOM 1614 O O . SER A 1 211 ? 10.407 36.552 -14.098 1.00 52.25 211 SER A O 1
ATOM 1616 N N . THR A 1 212 ? 9.475 34.597 -13.52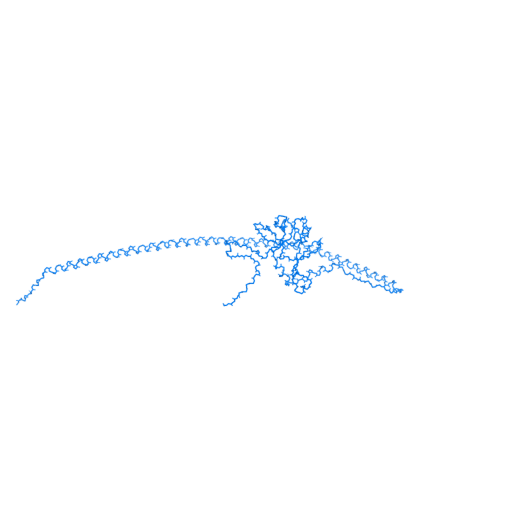6 1.00 51.94 212 THR A N 1
ATOM 1617 C CA . THR A 1 212 ? 8.986 34.238 -14.876 1.00 51.94 212 THR A CA 1
ATOM 1618 C C . THR A 1 212 ? 7.620 34.838 -15.239 1.00 51.94 212 THR A C 1
ATOM 1620 O O . THR A 1 212 ? 7.171 34.726 -16.382 1.00 51.94 212 THR A O 1
ATOM 1623 N N . LEU A 1 213 ? 6.993 35.559 -14.301 1.00 46.03 213 LEU A N 1
ATOM 1624 C CA . LEU A 1 213 ? 5.712 36.268 -14.461 1.00 46.03 213 LEU A CA 1
ATOM 1625 C C . LEU A 1 213 ? 5.687 37.267 -15.634 1.00 46.03 213 LEU A C 1
ATOM 1627 O O . LEU A 1 213 ? 4.614 37.602 -16.128 1.00 46.03 213 LEU A O 1
ATOM 1631 N N . ALA A 1 214 ? 6.848 37.735 -16.101 1.00 46.88 214 ALA A N 1
ATOM 1632 C CA . ALA A 1 214 ? 6.941 38.688 -17.207 1.00 46.88 214 ALA A CA 1
ATOM 1633 C C . ALA A 1 214 ? 6.747 38.060 -18.604 1.00 46.88 214 ALA A C 1
ATOM 1635 O O . ALA A 1 214 ? 6.510 38.794 -19.561 1.00 46.88 214 ALA A O 1
ATOM 1636 N N . ALA A 1 215 ? 6.853 36.731 -18.744 1.00 46.84 215 ALA A N 1
ATOM 1637 C CA . ALA A 1 215 ? 6.873 36.058 -20.049 1.00 46.84 215 ALA A CA 1
ATOM 1638 C C . ALA A 1 215 ? 5.615 35.231 -20.368 1.00 46.84 215 ALA A C 1
ATOM 1640 O O . ALA A 1 215 ? 5.414 34.865 -21.525 1.00 46.84 215 ALA A O 1
ATOM 1641 N N . SER A 1 216 ? 4.763 34.923 -19.382 1.00 38.09 216 SER A N 1
ATOM 1642 C CA . SER A 1 216 ? 3.555 34.120 -19.605 1.00 38.09 216 SER A CA 1
ATOM 1643 C C . SER A 1 216 ? 2.428 34.501 -18.635 1.00 38.09 216 SER A C 1
ATOM 1645 O O . SER A 1 216 ? 2.675 34.595 -17.433 1.00 38.09 216 SER A O 1
ATOM 1647 N N . PRO A 1 217 ? 1.180 34.690 -19.109 1.00 36.28 217 PRO A N 1
ATOM 1648 C CA . PRO A 1 217 ? 0.052 35.129 -18.283 1.00 36.28 217 PRO A CA 1
ATOM 1649 C C . PRO A 1 217 ? -0.508 34.041 -17.346 1.00 36.28 217 PRO A C 1
ATOM 1651 O O . PRO A 1 217 ? -1.491 34.285 -16.652 1.00 36.28 217 PRO A O 1
ATOM 1654 N N . CYS A 1 218 ? 0.087 32.844 -17.310 1.00 39.41 218 CYS A N 1
ATOM 1655 C CA . CYS A 1 218 ? -0.288 31.777 -16.383 1.00 39.41 218 CYS A CA 1
ATOM 1656 C C . CYS A 1 218 ? 0.832 31.547 -15.356 1.00 39.41 218 CYS A C 1
ATOM 1658 O O . CYS A 1 218 ? 1.867 30.985 -15.719 1.00 39.41 218 CYS A O 1
ATOM 1660 N N . PRO A 1 219 ? 0.639 31.910 -14.073 1.00 46.62 219 PRO A N 1
ATOM 1661 C CA . PRO A 1 219 ? 1.572 31.597 -12.992 1.00 46.62 219 PRO A CA 1
ATOM 1662 C C . PRO A 1 219 ? 1.415 30.126 -12.566 1.00 46.62 219 PRO A C 1
ATOM 1664 O O . PRO A 1 219 ? 1.121 29.826 -11.413 1.00 46.62 219 PRO A O 1
ATOM 1667 N N . ALA A 1 220 ? 1.517 29.194 -13.512 1.00 53.97 220 ALA A N 1
ATOM 1668 C CA . ALA A 1 220 ? 1.207 27.792 -13.277 1.00 53.97 220 ALA A CA 1
ATOM 1669 C C . ALA A 1 220 ? 2.501 26.989 -13.147 1.00 53.97 220 ALA A C 1
ATOM 1671 O O . ALA A 1 220 ? 3.325 26.954 -14.060 1.00 53.97 220 ALA A O 1
ATOM 1672 N N . GLN A 1 221 ? 2.664 26.321 -12.006 1.00 67.12 221 GLN A N 1
ATOM 1673 C CA . GLN A 1 221 ? 3.611 25.215 -11.870 1.00 67.12 221 GLN A CA 1
ATOM 1674 C C . GLN A 1 221 ? 3.412 24.243 -13.041 1.00 67.12 221 GLN A C 1
ATOM 1676 O O . GLN A 1 221 ? 2.285 24.040 -13.491 1.00 67.12 221 GLN A O 1
ATOM 1681 N N . SER A 1 222 ? 4.487 23.652 -13.554 1.00 74.94 222 SER A N 1
ATOM 1682 C CA . SER A 1 222 ? 4.415 22.702 -14.666 1.00 74.94 222 SER A CA 1
ATOM 1683 C C . SER A 1 222 ? 4.868 21.314 -14.229 1.00 74.94 222 SER A C 1
ATOM 1685 O O . SER A 1 222 ? 5.722 21.151 -13.352 1.00 74.94 222 SER A O 1
ATOM 1687 N N . ILE A 1 223 ? 4.263 20.298 -14.839 1.00 76.31 223 ILE A N 1
ATOM 1688 C CA . ILE A 1 223 ? 4.650 18.901 -14.695 1.00 76.31 223 ILE A CA 1
ATOM 1689 C C . ILE A 1 223 ? 5.297 18.439 -15.995 1.00 76.31 223 ILE A C 1
ATOM 1691 O O . ILE A 1 223 ? 4.710 18.507 -17.074 1.00 76.31 223 ILE A O 1
ATOM 1695 N N . THR A 1 224 ? 6.534 17.970 -15.895 1.00 80.62 224 THR A N 1
ATOM 1696 C CA . THR A 1 224 ? 7.235 17.335 -17.006 1.00 80.62 224 THR A CA 1
ATOM 1697 C C . THR A 1 224 ? 7.047 15.828 -16.902 1.00 80.62 224 THR A C 1
ATOM 1699 O O . THR A 1 224 ? 7.507 15.203 -15.946 1.00 80.62 224 THR A O 1
ATOM 1702 N N . LEU A 1 225 ? 6.366 15.235 -17.878 1.00 79.62 225 LEU A N 1
ATOM 1703 C CA . LEU A 1 225 ? 6.201 13.792 -18.004 1.00 79.62 225 LEU A CA 1
ATOM 1704 C C . LEU A 1 225 ? 7.360 13.230 -18.824 1.00 79.62 225 LEU A C 1
ATOM 1706 O O . LEU A 1 225 ? 7.554 13.582 -19.990 1.00 79.62 225 LEU A O 1
ATOM 1710 N N . THR A 1 226 ? 8.132 12.345 -18.202 1.00 81.06 226 THR A N 1
ATOM 1711 C CA . THR A 1 226 ? 9.195 11.584 -18.865 1.00 81.06 226 THR A CA 1
ATOM 1712 C C . THR A 1 226 ? 8.913 10.093 -18.750 1.00 81.06 226 THR A C 1
ATOM 1714 O O . THR A 1 226 ? 8.175 9.664 -17.865 1.00 81.06 226 THR A O 1
ATOM 1717 N N . ALA A 1 227 ? 9.473 9.299 -19.657 1.00 79.00 227 ALA A N 1
ATOM 1718 C CA . ALA A 1 227 ? 9.397 7.846 -19.605 1.00 79.00 227 ALA A CA 1
ATOM 1719 C C . ALA A 1 227 ? 10.808 7.261 -19.491 1.00 79.00 227 ALA A C 1
ATOM 1721 O O . ALA A 1 227 ? 11.716 7.693 -20.204 1.00 79.00 227 ALA A O 1
ATOM 1722 N N . THR A 1 228 ? 11.001 6.284 -18.601 1.00 71.81 228 THR A N 1
ATOM 1723 C CA . THR A 1 228 ? 12.316 5.656 -18.358 1.00 71.81 228 THR A CA 1
ATOM 1724 C C . THR A 1 228 ? 12.855 4.906 -19.580 1.00 71.81 228 THR A C 1
ATOM 1726 O O . THR A 1 228 ? 14.057 4.705 -19.704 1.00 71.81 228 THR A O 1
ATOM 1729 N N . ASP A 1 229 ? 11.980 4.498 -20.499 1.00 66.94 229 ASP A N 1
ATOM 1730 C CA . ASP A 1 229 ? 12.368 3.812 -21.733 1.00 66.94 229 ASP A CA 1
ATOM 1731 C C . ASP A 1 229 ? 12.937 4.756 -22.809 1.00 66.94 229 ASP A C 1
ATOM 1733 O O . ASP A 1 229 ? 13.367 4.281 -23.858 1.00 66.94 229 ASP A O 1
ATOM 1737 N N . HIS A 1 230 ? 12.943 6.077 -22.563 1.00 62.88 230 HIS A N 1
ATOM 1738 C CA . HIS A 1 230 ? 13.320 7.132 -23.514 1.00 62.88 230 HIS A CA 1
ATOM 1739 C C . HIS A 1 230 ? 12.619 7.033 -24.884 1.00 62.88 230 HIS A C 1
ATOM 1741 O O . HIS A 1 230 ? 13.025 7.696 -25.838 1.00 62.88 230 HIS A O 1
ATOM 1747 N N . ALA A 1 231 ? 11.548 6.241 -24.993 1.00 67.25 231 ALA A N 1
ATOM 1748 C CA . ALA A 1 231 ? 10.847 5.999 -26.251 1.00 67.25 231 ALA A CA 1
ATOM 1749 C C . ALA A 1 231 ? 9.957 7.188 -26.650 1.00 67.25 231 ALA A C 1
ATOM 1751 O O . ALA A 1 231 ? 9.548 7.310 -27.802 1.00 67.25 231 ALA A O 1
ATOM 1752 N N . MET A 1 232 ? 9.659 8.068 -25.691 1.00 76.19 232 MET A N 1
ATOM 1753 C CA . MET A 1 232 ? 8.780 9.223 -25.841 1.00 76.19 232 MET A CA 1
ATOM 1754 C C . MET A 1 232 ? 9.518 10.521 -25.521 1.00 76.19 232 MET A C 1
ATOM 1756 O O . MET A 1 232 ? 10.275 10.604 -24.551 1.00 76.19 232 MET A O 1
ATOM 1760 N N . LYS A 1 233 ? 9.250 11.564 -26.314 1.00 81.19 233 LYS A N 1
ATOM 1761 C CA . LYS A 1 233 ? 9.738 12.921 -26.043 1.00 81.19 233 LYS A CA 1
ATOM 1762 C C . LYS A 1 233 ? 9.150 13.419 -24.707 1.00 81.19 233 LYS A C 1
ATOM 1764 O O . LYS A 1 233 ? 7.943 13.250 -24.499 1.00 81.19 233 LYS A O 1
ATOM 1769 N N . PRO A 1 234 ? 9.957 14.040 -23.823 1.00 82.88 234 PRO A N 1
ATOM 1770 C CA . PRO A 1 234 ? 9.451 14.702 -22.624 1.00 82.88 234 PRO A CA 1
ATOM 1771 C C . PRO A 1 234 ? 8.352 15.712 -22.963 1.00 82.88 234 PRO A C 1
ATOM 1773 O O . PRO A 1 234 ? 8.534 16.536 -23.864 1.00 82.88 234 PRO A O 1
ATOM 1776 N N . LEU A 1 235 ? 7.229 15.650 -22.246 1.00 83.62 235 LEU A N 1
ATOM 1777 C CA . LEU A 1 235 ? 6.127 16.602 -22.389 1.00 83.62 235 LEU A CA 1
ATOM 1778 C C . LEU A 1 235 ? 6.053 17.483 -21.145 1.00 83.62 235 LEU A C 1
ATOM 1780 O O . LEU A 1 235 ? 5.967 16.965 -20.036 1.00 83.62 235 LEU A O 1
ATOM 1784 N N . VAL A 1 236 ? 6.051 18.799 -21.340 1.00 81.50 236 VAL A N 1
ATOM 1785 C CA . VAL A 1 236 ? 5.825 19.777 -20.272 1.00 81.50 236 VAL A CA 1
ATOM 1786 C C . VAL A 1 236 ? 4.369 20.213 -20.342 1.00 81.50 236 VAL A C 1
ATOM 1788 O O . VAL A 1 236 ? 3.957 20.789 -21.343 1.00 81.50 236 VAL A O 1
ATOM 1791 N N . VAL A 1 237 ? 3.603 19.935 -19.291 1.00 79.38 237 VAL A N 1
ATOM 1792 C CA . VAL A 1 237 ? 2.186 20.299 -19.185 1.00 79.38 237 VAL A CA 1
ATOM 1793 C C . VAL A 1 237 ? 2.028 21.312 -18.048 1.00 79.38 237 VAL A C 1
ATOM 1795 O O . VAL A 1 237 ? 2.557 21.074 -16.958 1.00 79.38 237 VAL A O 1
ATOM 1798 N N . PRO A 1 238 ? 1.334 22.445 -18.249 1.00 79.19 238 PRO A N 1
ATOM 1799 C CA . PRO A 1 238 ? 0.984 23.327 -17.141 1.00 79.19 238 PRO A CA 1
ATOM 1800 C C . PRO A 1 238 ? 0.008 22.612 -16.199 1.00 79.19 238 PRO A C 1
ATOM 1802 O O . PRO A 1 238 ? -0.945 21.981 -16.649 1.00 79.19 238 PRO A O 1
ATOM 1805 N N . VAL A 1 239 ? 0.224 22.712 -14.888 1.00 78.94 239 VAL A N 1
ATOM 1806 C CA . VAL A 1 239 ? -0.719 22.177 -13.901 1.00 78.94 239 VAL A CA 1
ATOM 1807 C C . VAL A 1 239 ? -1.967 23.053 -13.924 1.00 78.94 239 VAL A C 1
ATOM 1809 O O . VAL A 1 239 ? -1.921 24.232 -13.569 1.00 78.94 239 VAL A O 1
ATOM 1812 N N . LEU A 1 240 ? -3.088 22.481 -14.358 1.00 77.69 240 LEU A N 1
ATOM 1813 C CA . LEU A 1 240 ? -4.355 23.199 -14.442 1.00 77.69 240 LEU A CA 1
ATOM 1814 C C . LEU A 1 240 ? -5.100 23.111 -13.105 1.00 77.69 240 LEU A C 1
ATOM 1816 O O . LEU A 1 240 ? -5.443 22.017 -12.647 1.00 77.69 240 LEU A O 1
ATOM 1820 N N . SER A 1 241 ? -5.379 24.271 -12.504 1.00 71.88 241 SER A N 1
ATOM 1821 C CA . SER A 1 241 ? -6.226 24.406 -11.303 1.00 71.88 241 SER A CA 1
ATOM 1822 C C . SER A 1 241 ? -7.706 24.625 -11.626 1.00 71.88 241 SER A C 1
ATOM 1824 O O . SER A 1 241 ? -8.554 24.493 -10.748 1.00 71.88 241 SER A O 1
ATOM 1826 N N . HIS A 1 242 ? -8.024 24.936 -12.884 1.00 73.19 242 HIS A N 1
ATOM 1827 C CA . HIS A 1 242 ? -9.379 25.112 -13.402 1.00 73.19 242 HIS A CA 1
ATOM 1828 C C . HIS A 1 242 ? -9.443 24.538 -14.819 1.00 73.19 242 HIS A C 1
ATOM 1830 O O . HIS A 1 242 ? -8.464 24.620 -15.561 1.00 73.19 242 HIS A O 1
ATOM 1836 N N . GLY A 1 243 ? -10.576 23.953 -15.205 1.00 79.69 243 GLY A N 1
ATOM 1837 C CA . GLY A 1 243 ? -10.719 23.317 -16.511 1.00 79.69 243 GLY A CA 1
ATOM 1838 C C . GLY A 1 243 ? -11.962 22.442 -16.601 1.00 79.69 243 GLY A C 1
ATOM 1839 O O . GLY A 1 243 ? -12.918 22.630 -15.852 1.00 79.69 243 GLY A O 1
ATOM 1840 N N . VAL A 1 244 ? -11.940 21.481 -17.525 1.00 86.88 244 VAL A N 1
ATOM 1841 C CA . VAL A 1 244 ? -13.021 20.501 -17.676 1.00 86.88 244 VAL A CA 1
ATOM 1842 C C . VAL A 1 244 ? -13.033 19.583 -16.456 1.00 86.88 244 VAL A C 1
ATOM 1844 O O . VAL A 1 244 ? -12.089 18.823 -16.231 1.00 86.88 244 VAL A O 1
ATOM 1847 N N . GLU A 1 245 ? -14.108 19.655 -15.676 1.00 89.69 245 GLU A N 1
ATOM 1848 C CA . GLU A 1 245 ? -14.320 18.770 -14.534 1.00 89.69 245 GLU A CA 1
ATOM 1849 C C . GLU A 1 245 ? -14.863 17.413 -14.999 1.00 89.69 245 GLU A C 1
ATOM 1851 O O . GLU A 1 245 ? -15.724 17.313 -15.878 1.00 89.69 245 GLU A O 1
ATOM 1856 N N . ARG A 1 246 ? -14.344 16.344 -14.399 1.00 88.25 246 ARG A N 1
ATOM 1857 C CA . ARG A 1 246 ? -14.755 14.963 -14.630 1.00 88.25 246 ARG A CA 1
ATOM 1858 C C . ARG A 1 246 ? -15.070 14.310 -13.299 1.00 88.25 246 ARG A C 1
ATOM 1860 O O . ARG A 1 246 ? -14.260 14.356 -12.376 1.00 88.25 246 ARG A O 1
ATOM 1867 N N . ASN A 1 247 ? -16.212 13.635 -13.234 1.00 92.06 247 ASN A N 1
ATOM 1868 C CA . ASN A 1 247 ? -16.554 12.808 -12.086 1.00 92.06 247 ASN A CA 1
ATOM 1869 C C . ASN A 1 247 ? -15.897 11.427 -12.231 1.00 92.06 247 ASN A C 1
ATOM 1871 O O . ASN A 1 247 ? -16.323 10.587 -13.031 1.00 92.06 247 ASN A O 1
ATOM 1875 N N . VAL A 1 248 ? -14.826 11.210 -11.476 1.00 88.69 248 VAL A N 1
ATOM 1876 C CA . VAL A 1 248 ? -13.960 10.032 -11.553 1.00 88.69 248 VAL A CA 1
ATOM 1877 C C . VAL A 1 248 ? -14.358 9.016 -10.493 1.00 88.69 248 VAL A C 1
ATOM 1879 O O . VAL A 1 248 ? -14.672 9.374 -9.359 1.00 88.69 248 VAL A O 1
ATOM 1882 N N . ARG A 1 249 ? -14.338 7.727 -10.839 1.00 88.62 249 ARG A N 1
ATOM 1883 C CA . ARG A 1 249 ? -14.495 6.646 -9.862 1.00 88.62 249 ARG A CA 1
ATOM 1884 C C . ARG A 1 249 ? -13.133 6.167 -9.372 1.00 88.62 249 ARG A C 1
ATOM 1886 O O . ARG A 1 249 ? -12.347 5.618 -10.145 1.00 88.62 249 ARG A O 1
ATOM 1893 N N . VAL A 1 250 ? -12.890 6.299 -8.072 1.00 85.75 250 VAL A N 1
ATOM 1894 C CA . VAL A 1 250 ? -11.726 5.726 -7.389 1.00 85.75 250 VAL A CA 1
ATOM 1895 C C . VAL A 1 250 ? -12.234 4.660 -6.427 1.00 85.75 250 VAL A C 1
ATOM 1897 O O . VAL A 1 250 ? -12.772 4.954 -5.365 1.00 85.75 250 VAL A O 1
ATOM 1900 N N . TRP A 1 251 ? -12.095 3.393 -6.815 1.00 85.56 251 TRP A N 1
ATOM 1901 C CA . TRP A 1 251 ? -12.667 2.258 -6.080 1.00 85.56 251 TRP A CA 1
ATOM 1902 C C . TRP A 1 251 ? -14.187 2.412 -5.868 1.00 85.56 251 TRP A C 1
ATOM 1904 O O . TRP A 1 251 ? -14.941 2.355 -6.839 1.00 85.56 251 TRP A O 1
ATOM 1914 N N . LYS A 1 252 ? -14.643 2.568 -4.618 1.00 80.44 252 LYS A N 1
ATOM 1915 C CA . LYS A 1 252 ? -16.057 2.771 -4.268 1.00 80.44 252 LYS A CA 1
ATOM 1916 C C . LYS A 1 252 ? -16.457 4.252 -4.247 1.00 80.44 252 LYS A C 1
ATOM 1918 O O . LYS A 1 252 ? -17.650 4.538 -4.232 1.00 80.44 252 LYS A O 1
ATOM 1923 N N . ASP A 1 253 ? -15.484 5.157 -4.313 1.00 81.75 253 ASP A N 1
ATOM 1924 C CA . ASP A 1 253 ? -15.683 6.593 -4.142 1.00 81.75 253 ASP A CA 1
ATOM 1925 C C . ASP A 1 253 ? -15.832 7.290 -5.504 1.00 81.75 253 ASP A C 1
ATOM 1927 O O . ASP A 1 253 ? -15.252 6.872 -6.516 1.00 81.75 253 ASP A O 1
ATOM 1931 N N . ARG A 1 254 ? -16.616 8.371 -5.534 1.00 86.88 254 ARG A N 1
ATOM 1932 C CA . ARG A 1 254 ? -16.717 9.294 -6.670 1.00 86.88 254 ARG A CA 1
ATOM 1933 C C . ARG A 1 254 ? -16.074 10.618 -6.287 1.00 86.88 254 ARG A C 1
ATOM 1935 O O . ARG A 1 254 ? -16.391 11.161 -5.233 1.00 86.88 254 ARG A O 1
ATOM 1942 N N . VAL A 1 255 ? -15.174 11.106 -7.132 1.00 85.81 255 VAL A N 1
ATOM 1943 C CA . VAL A 1 255 ? -14.358 12.289 -6.860 1.00 85.81 255 VAL A CA 1
ATOM 1944 C C . VAL A 1 255 ? -14.314 13.186 -8.085 1.00 85.81 255 VAL A C 1
ATOM 1946 O O . VAL A 1 255 ? -14.156 12.698 -9.204 1.00 85.81 255 VAL A O 1
ATOM 1949 N N . ASP A 1 256 ? -14.409 14.493 -7.873 1.00 89.75 256 ASP A N 1
ATOM 1950 C CA . ASP A 1 256 ? -14.271 15.469 -8.948 1.00 89.75 256 ASP A CA 1
ATOM 1951 C C . ASP A 1 256 ? -12.792 15.764 -9.227 1.00 89.75 256 ASP A C 1
ATOM 1953 O O . ASP A 1 256 ? -11.999 16.078 -8.331 1.00 89.75 256 ASP A O 1
ATOM 1957 N N . ALA A 1 257 ? -12.421 15.642 -10.497 1.00 87.81 257 ALA A N 1
ATOM 1958 C CA . ALA A 1 257 ? -11.067 15.846 -10.983 1.00 87.81 257 ALA A CA 1
ATOM 1959 C C . ALA A 1 257 ? -11.056 16.778 -12.198 1.00 87.81 257 ALA A C 1
ATOM 1961 O O . ALA A 1 257 ? -12.005 16.825 -12.976 1.00 87.81 257 ALA A O 1
ATOM 1962 N N . ILE A 1 258 ? -9.958 17.499 -12.375 1.00 89.94 258 ILE A N 1
ATOM 1963 C CA . ILE A 1 258 ? -9.725 18.446 -13.459 1.00 89.94 258 ILE A CA 1
ATOM 1964 C C . ILE A 1 258 ? -8.872 17.766 -14.526 1.00 89.94 258 ILE A C 1
ATOM 1966 O O . ILE A 1 258 ? -7.771 17.274 -14.247 1.00 89.94 258 ILE A O 1
ATOM 1970 N N . ASP A 1 259 ? -9.381 17.755 -15.753 1.00 90.25 259 ASP A N 1
ATOM 1971 C CA . ASP A 1 259 ? -8.673 17.270 -16.935 1.00 90.25 259 ASP A CA 1
ATOM 1972 C C . ASP A 1 259 ? -7.448 18.145 -17.231 1.00 90.25 259 ASP A C 1
ATOM 1974 O O . ASP A 1 259 ? -7.551 19.370 -17.285 1.00 90.25 259 ASP A O 1
ATOM 1978 N N . GLN A 1 260 ? -6.286 17.514 -17.417 1.00 87.44 260 GLN A N 1
ATOM 1979 C CA . GLN A 1 260 ? -5.009 18.207 -17.636 1.00 87.44 260 GLN A CA 1
ATOM 1980 C C . GLN A 1 260 ? -4.731 18.495 -19.121 1.00 87.44 260 GLN A C 1
ATOM 1982 O O . GLN A 1 260 ? -3.630 18.904 -19.485 1.00 87.44 260 GLN A O 1
ATOM 1987 N N . GLY A 1 261 ? -5.733 18.304 -19.982 1.00 87.81 261 GLY A N 1
ATOM 1988 C CA . GLY A 1 261 ? -5.709 18.714 -21.380 1.00 87.81 261 GLY A CA 1
ATOM 1989 C C . GLY A 1 261 ? -5.425 17.576 -22.357 1.00 87.81 261 GLY A C 1
ATOM 1990 O O . GLY A 1 261 ? -4.979 16.482 -21.999 1.00 87.81 261 GLY A O 1
ATOM 1991 N N . ASP A 1 262 ? -5.696 17.848 -23.633 1.00 88.94 262 ASP A N 1
ATOM 1992 C CA . ASP A 1 262 ? -5.591 16.849 -24.700 1.00 88.94 262 ASP A CA 1
ATOM 1993 C C . ASP A 1 262 ? -4.142 16.462 -25.017 1.00 88.94 262 ASP A C 1
ATOM 1995 O O . ASP A 1 262 ? -3.889 15.323 -25.400 1.00 88.94 262 ASP A O 1
ATOM 1999 N N . GLU A 1 263 ? -3.176 17.357 -24.791 1.00 87.38 263 GLU A N 1
ATOM 2000 C CA . GLU A 1 263 ? -1.750 17.051 -24.963 1.00 87.38 263 GLU A CA 1
ATOM 2001 C C . GLU A 1 263 ? -1.277 15.992 -23.959 1.00 87.38 263 GLU A C 1
ATOM 2003 O O . GLU A 1 263 ? -0.625 15.012 -24.332 1.00 87.38 263 GLU A O 1
ATOM 2008 N N . ALA A 1 264 ? -1.671 16.141 -22.690 1.00 87.56 264 ALA A N 1
ATOM 2009 C CA . ALA A 1 264 ? -1.383 15.166 -21.644 1.00 87.56 264 ALA A CA 1
ATOM 2010 C C . ALA A 1 264 ? -2.079 13.827 -21.928 1.00 87.56 264 ALA A C 1
ATOM 2012 O O . ALA A 1 264 ? -1.469 12.764 -21.786 1.00 87.56 264 ALA A O 1
ATOM 2013 N N . ALA A 1 265 ? -3.339 13.870 -22.375 1.00 89.75 265 ALA A N 1
ATOM 2014 C CA . ALA A 1 265 ? -4.085 12.683 -22.776 1.00 89.75 265 ALA A CA 1
ATOM 2015 C C . ALA A 1 265 ? -3.416 11.953 -23.950 1.00 89.75 265 ALA A C 1
ATOM 2017 O O . ALA A 1 265 ? -3.202 10.747 -23.869 1.00 89.75 265 ALA A O 1
ATOM 2018 N N . ALA A 1 266 ? -3.014 12.668 -25.003 1.00 90.62 266 ALA A N 1
ATOM 2019 C CA . ALA A 1 266 ? -2.341 12.087 -26.162 1.00 90.62 266 ALA A CA 1
ATOM 2020 C C . ALA A 1 266 ? -1.011 11.424 -25.776 1.00 90.62 266 ALA A C 1
ATOM 2022 O O . ALA A 1 266 ? -0.708 10.322 -26.242 1.00 90.62 266 ALA A O 1
ATOM 2023 N N . TRP A 1 267 ? -0.239 12.054 -24.887 1.00 91.25 267 TRP A N 1
ATOM 2024 C CA . TRP A 1 267 ? 1.018 11.493 -24.398 1.00 91.25 267 TRP A CA 1
ATOM 2025 C C . TRP A 1 267 ? 0.794 10.206 -23.601 1.00 91.25 267 TRP A C 1
ATOM 2027 O O . TRP A 1 267 ? 1.403 9.179 -23.900 1.00 91.25 267 TRP A O 1
ATOM 2037 N N . VAL A 1 268 ? -0.134 10.220 -22.639 1.00 89.62 268 VAL A N 1
ATOM 2038 C CA . VAL A 1 268 ? -0.458 9.038 -21.826 1.00 89.62 268 VAL A CA 1
ATOM 2039 C C . VAL A 1 268 ? -1.043 7.917 -22.688 1.00 89.62 268 VAL A C 1
ATOM 2041 O O . VAL A 1 268 ? -0.645 6.760 -22.544 1.00 89.62 268 VAL A O 1
ATOM 2044 N N . ALA A 1 269 ? -1.940 8.251 -23.615 1.00 89.88 269 ALA A N 1
ATOM 2045 C CA . ALA A 1 269 ? -2.555 7.304 -24.534 1.00 89.88 269 ALA A CA 1
ATOM 2046 C C . ALA A 1 269 ? -1.521 6.624 -25.438 1.00 89.88 269 ALA A C 1
ATOM 2048 O O . ALA A 1 269 ? -1.547 5.402 -25.593 1.00 89.88 269 ALA A O 1
ATOM 2049 N N . THR A 1 270 ? -0.578 7.397 -25.981 1.00 90.75 270 THR A N 1
ATOM 2050 C CA . THR A 1 270 ? 0.512 6.878 -26.819 1.00 90.75 270 THR A CA 1
ATOM 2051 C C . THR A 1 270 ? 1.451 5.995 -26.005 1.00 90.75 270 THR A C 1
ATOM 2053 O O . THR A 1 270 ? 1.807 4.898 -26.433 1.00 90.75 270 THR A O 1
ATOM 2056 N N . PHE A 1 271 ? 1.817 6.429 -24.797 1.00 88.06 271 PHE A N 1
ATOM 2057 C CA . PHE A 1 271 ? 2.754 5.694 -23.956 1.00 88.06 271 PHE A CA 1
ATOM 2058 C C . PHE A 1 271 ? 2.183 4.354 -23.481 1.00 88.06 271 PHE A C 1
ATOM 2060 O O . PHE A 1 271 ? 2.850 3.318 -23.561 1.00 88.06 271 PHE A O 1
ATOM 2067 N N . LEU A 1 272 ? 0.940 4.360 -23.002 1.00 88.81 272 LEU A N 1
ATOM 2068 C CA . LEU A 1 272 ? 0.271 3.182 -22.449 1.00 88.81 272 LEU A CA 1
ATOM 2069 C C . LEU A 1 272 ? -0.433 2.329 -23.513 1.00 88.81 272 LEU A C 1
ATOM 2071 O O . LEU A 1 272 ? -0.877 1.228 -23.196 1.00 88.81 272 LEU A O 1
ATOM 2075 N N . GLY A 1 273 ? -0.512 2.807 -24.759 1.00 87.69 273 GLY A N 1
ATOM 2076 C CA . GLY A 1 273 ? -1.106 2.084 -25.883 1.00 87.69 273 GLY A CA 1
ATOM 2077 C C . GLY A 1 273 ? -2.633 1.994 -25.830 1.00 87.69 273 GLY A C 1
ATOM 2078 O O . GLY A 1 273 ? -3.195 1.025 -26.333 1.00 87.69 273 GLY A O 1
ATOM 2079 N N . HIS A 1 274 ? -3.310 2.965 -25.207 1.00 88.62 274 HIS A N 1
ATOM 2080 C CA . HIS A 1 274 ? -4.770 2.976 -25.097 1.00 88.62 274 HIS A CA 1
ATOM 2081 C C . HIS A 1 274 ? -5.342 4.385 -25.339 1.00 88.62 274 HIS A C 1
ATOM 2083 O O . HIS A 1 274 ? -5.078 5.292 -24.549 1.00 88.62 274 HIS A O 1
ATOM 2089 N N . PRO A 1 275 ? -6.169 4.589 -26.383 1.00 87.88 275 PRO A N 1
ATOM 2090 C CA . PRO A 1 275 ? -6.588 5.922 -26.830 1.00 87.88 275 PRO A CA 1
ATOM 2091 C C . PRO A 1 275 ? -7.508 6.652 -25.846 1.00 87.88 275 PRO A C 1
ATOM 2093 O O . PRO A 1 275 ? -7.623 7.870 -25.897 1.00 87.88 275 PRO A O 1
ATOM 2096 N N . SER A 1 276 ? -8.175 5.924 -24.948 1.00 90.88 276 SER A N 1
ATOM 2097 C CA . SER A 1 276 ? -9.124 6.517 -24.003 1.00 90.88 276 SER A CA 1
ATOM 2098 C C . SER A 1 276 ? -8.491 6.992 -22.691 1.00 90.88 276 SER A C 1
ATOM 2100 O O . SER A 1 276 ? -9.234 7.360 -21.784 1.00 90.88 276 SER A O 1
ATOM 2102 N N . TYR A 1 277 ? -7.169 6.879 -22.521 1.00 92.94 277 TYR A N 1
ATOM 2103 C CA . TYR A 1 277 ? -6.529 7.261 -21.264 1.00 92.94 277 TYR A CA 1
ATOM 2104 C C . TYR A 1 277 ? -6.284 8.759 -21.190 1.00 92.94 277 TYR A C 1
ATOM 2106 O O . TYR A 1 277 ? -5.779 9.370 -22.130 1.00 92.94 277 TYR A O 1
ATOM 2114 N N . ARG A 1 278 ? -6.630 9.343 -20.043 1.00 92.19 278 ARG A N 1
ATOM 2115 C CA . ARG A 1 278 ? -6.458 10.771 -19.775 1.00 92.19 278 ARG A CA 1
ATOM 2116 C C . ARG A 1 278 ? -5.816 10.984 -18.414 1.00 92.19 278 ARG A C 1
ATOM 2118 O O . ARG A 1 278 ? -6.071 10.225 -17.480 1.00 92.19 278 ARG A O 1
ATOM 2125 N N . LEU A 1 279 ? -4.988 12.021 -18.318 1.00 90.94 279 LEU A N 1
ATOM 2126 C CA . LEU A 1 279 ? -4.406 12.473 -17.060 1.00 90.94 279 LEU A CA 1
ATOM 2127 C C . LEU A 1 279 ? -5.351 13.477 -16.399 1.00 90.94 279 LEU A C 1
ATOM 2129 O O . LEU A 1 279 ? -5.759 14.456 -17.025 1.00 90.94 279 LEU A O 1
ATOM 2133 N N . VAL A 1 280 ? -5.681 13.246 -15.133 1.00 89.25 280 VAL A N 1
ATOM 2134 C CA . VAL A 1 280 ? -6.543 14.129 -14.343 1.00 89.25 280 VAL A CA 1
ATOM 2135 C C . VAL A 1 280 ? -5.901 14.424 -12.991 1.00 89.25 280 VAL A C 1
ATOM 2137 O O . VAL A 1 280 ? -5.164 13.598 -12.443 1.00 89.25 280 VAL A O 1
ATOM 2140 N N . ARG A 1 281 ? -6.196 15.603 -12.442 1.00 87.06 281 ARG A N 1
ATOM 2141 C CA . ARG A 1 281 ? -5.787 16.014 -11.092 1.00 87.06 281 ARG A CA 1
ATOM 2142 C C . ARG A 1 281 ? -7.020 16.165 -10.215 1.00 87.06 281 ARG A C 1
ATOM 2144 O O . ARG A 1 281 ? -7.979 16.804 -10.627 1.00 87.06 281 ARG A O 1
ATOM 2151 N N . LEU A 1 282 ? -7.012 15.586 -9.022 1.00 85.50 282 LEU A N 1
ATOM 2152 C CA . LEU A 1 282 ? -8.076 15.785 -8.041 1.00 85.50 282 LEU A CA 1
ATOM 2153 C C . LEU A 1 282 ? -8.196 17.270 -7.683 1.00 85.50 282 LEU A C 1
ATOM 2155 O O . LEU A 1 282 ? -7.190 17.974 -7.585 1.00 85.50 282 LEU A O 1
ATOM 2159 N N . LYS A 1 283 ? -9.429 17.744 -7.499 1.00 82.88 283 LYS A N 1
ATOM 2160 C CA . LYS A 1 283 ? -9.690 19.125 -7.088 1.00 82.88 283 LYS A CA 1
ATOM 2161 C C . LYS A 1 283 ? -9.190 19.349 -5.659 1.00 82.88 283 LYS A C 1
ATOM 2163 O O . LYS A 1 283 ? -9.416 18.507 -4.793 1.00 82.88 283 LYS A O 1
ATOM 2168 N N . ASP A 1 284 ? -8.584 20.507 -5.394 1.00 72.50 284 ASP A N 1
ATOM 2169 C CA . ASP A 1 284 ? -8.038 20.831 -4.064 1.00 72.50 284 ASP A CA 1
ATOM 2170 C C . ASP A 1 284 ? -9.126 20.870 -2.969 1.00 72.50 284 ASP A C 1
ATOM 2172 O O . ASP A 1 284 ? -8.838 20.666 -1.795 1.00 72.50 284 ASP A O 1
ATOM 2176 N N . SER A 1 285 ? -10.394 21.069 -3.352 1.00 67.69 285 SER A N 1
ATOM 2177 C CA . SER A 1 285 ? -11.545 21.052 -2.440 1.00 67.69 285 SER A CA 1
ATOM 2178 C C . SER A 1 285 ? -11.997 19.649 -2.018 1.00 67.69 285 SER A C 1
ATOM 2180 O O . SER A 1 285 ? -12.941 19.533 -1.239 1.00 67.69 285 SER A O 1
ATOM 2182 N N . PHE A 1 286 ? -11.404 18.577 -2.554 1.00 66.62 286 PHE A N 1
ATOM 2183 C CA . PHE A 1 286 ? -11.809 17.219 -2.206 1.00 66.62 286 PHE A CA 1
ATOM 2184 C C . PHE A 1 286 ? -11.233 16.799 -0.851 1.00 66.62 286 PHE A C 1
ATOM 2186 O O . PHE A 1 286 ? -10.018 16.709 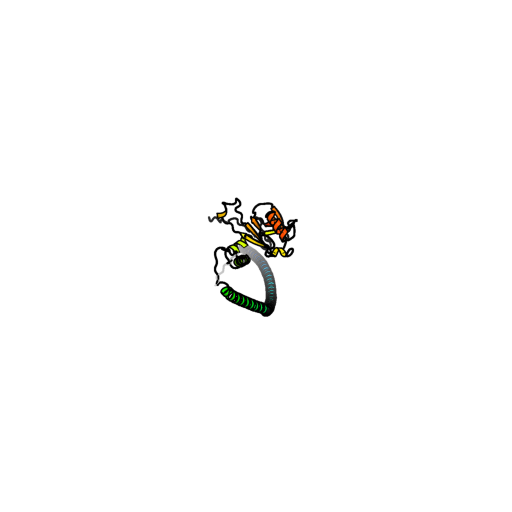-0.666 1.00 66.62 286 PHE A O 1
ATOM 2193 N N . LYS A 1 287 ? -12.128 16.481 0.086 1.00 64.81 287 LYS A N 1
ATOM 2194 C CA . LYS A 1 287 ? -11.791 15.931 1.400 1.00 64.81 287 LYS A CA 1
ATOM 2195 C C . LYS A 1 287 ? -12.251 14.482 1.458 1.00 64.81 287 LYS A C 1
ATOM 2197 O O . LYS A 1 287 ? -13.380 14.172 1.079 1.00 64.81 287 LYS A O 1
ATOM 2202 N N . ARG A 1 288 ? -11.379 13.583 1.920 1.00 62.44 288 ARG A N 1
ATOM 2203 C CA . ARG A 1 288 ? -11.763 12.191 2.143 1.00 62.44 288 ARG A CA 1
ATOM 2204 C C . ARG A 1 288 ? -12.483 12.112 3.490 1.00 62.44 288 ARG A C 1
ATOM 2206 O O . ARG A 1 288 ? -11.852 12.431 4.503 1.00 62.44 288 ARG A O 1
ATOM 2213 N N . PRO A 1 289 ? -13.755 11.684 3.532 1.00 60.88 289 PRO A N 1
ATOM 2214 C CA . PRO A 1 289 ? -14.404 11.422 4.804 1.00 60.88 289 PRO A CA 1
ATOM 2215 C C . PRO A 1 289 ? -13.662 10.275 5.494 1.00 60.88 289 PRO A C 1
ATOM 2217 O O . PRO A 1 289 ? -13.397 9.238 4.875 1.00 60.88 289 PRO A O 1
ATOM 2220 N N . CYS A 1 290 ? -13.283 10.465 6.756 1.00 61.56 290 CYS A N 1
ATOM 2221 C CA . CYS A 1 290 ? -12.905 9.334 7.588 1.00 61.56 290 CYS A CA 1
ATOM 2222 C C . CYS A 1 290 ? -14.170 8.573 7.974 1.00 61.56 290 CYS A C 1
ATOM 2224 O O . CYS A 1 290 ? -15.247 9.153 8.105 1.00 61.56 290 CYS A O 1
ATOM 2226 N N . ASP A 1 291 ? -14.038 7.260 8.133 1.00 62.72 291 ASP A N 1
ATOM 2227 C CA . ASP A 1 291 ? -15.132 6.465 8.666 1.00 62.72 291 ASP A CA 1
ATOM 2228 C C . ASP A 1 291 ? -15.430 6.954 10.099 1.00 62.72 291 ASP A C 1
ATOM 2230 O O . ASP A 1 291 ? -14.533 6.905 10.952 1.00 62.72 291 ASP A O 1
ATOM 2234 N N . PRO A 1 292 ? -16.655 7.439 10.377 1.00 65.19 292 PRO A N 1
ATOM 2235 C CA . PRO A 1 292 ? -17.004 8.007 11.675 1.00 65.19 292 PRO A CA 1
ATOM 2236 C C . PRO A 1 292 ? -16.912 6.983 12.813 1.00 65.19 292 PRO A C 1
ATOM 2238 O O . PRO A 1 292 ? -16.809 7.383 13.970 1.00 65.19 292 PRO A O 1
ATOM 2241 N N . ALA A 1 293 ? -16.910 5.678 12.514 1.00 69.00 293 ALA A N 1
ATOM 2242 C CA . ALA A 1 293 ? -16.685 4.631 13.508 1.00 69.00 293 ALA A CA 1
ATOM 2243 C C . ALA A 1 293 ? -15.233 4.586 14.018 1.00 69.00 293 ALA A C 1
ATOM 2245 O O . ALA A 1 293 ? -14.992 4.130 15.134 1.00 69.00 293 ALA A O 1
ATOM 2246 N N . PHE A 1 294 ? -14.271 5.054 13.215 1.00 65.69 294 PHE A N 1
ATOM 2247 C CA . PHE A 1 294 ? -12.842 5.037 13.547 1.00 65.69 294 PHE A CA 1
ATOM 2248 C C . PHE A 1 294 ? -12.293 6.426 13.887 1.00 65.69 294 PHE A C 1
ATOM 2250 O O . PHE A 1 294 ? -11.374 6.529 14.697 1.00 65.69 294 PHE A O 1
ATOM 2257 N N . ALA A 1 295 ? -12.838 7.488 13.287 1.00 62.00 295 ALA A N 1
ATOM 2258 C CA . ALA A 1 295 ? -12.466 8.869 13.579 1.00 62.00 295 ALA A CA 1
ATOM 2259 C C . ALA A 1 295 ? -13.685 9.800 13.416 1.00 62.00 295 ALA A C 1
ATOM 2261 O O . ALA A 1 295 ? -13.881 10.377 12.341 1.00 62.00 295 ALA A O 1
ATOM 2262 N N . PRO A 1 296 ? -14.531 9.931 14.454 1.00 58.91 296 PRO A N 1
ATOM 2263 C CA . PRO A 1 296 ? -15.649 10.865 14.428 1.00 58.91 296 PRO A CA 1
ATOM 2264 C C . PRO A 1 296 ? -15.135 12.306 14.273 1.00 58.91 296 PRO A C 1
ATOM 2266 O O . PRO A 1 296 ? -14.106 12.685 14.836 1.00 58.91 296 PRO A O 1
ATOM 2269 N N . ASP A 1 297 ? -15.836 13.092 13.459 1.00 61.72 297 ASP A N 1
ATOM 2270 C CA . ASP A 1 297 ? -15.566 14.512 13.184 1.00 61.72 297 ASP A CA 1
ATOM 2271 C C . ASP A 1 297 ? -14.194 14.840 12.560 1.00 61.72 297 ASP A C 1
ATOM 2273 O O . ASP A 1 297 ? -13.778 15.998 12.551 1.00 61.72 297 ASP A O 1
ATOM 2277 N N . HIS A 1 298 ? -13.478 13.849 12.018 1.00 57.97 298 HIS A N 1
ATOM 2278 C CA . HIS A 1 298 ? -12.216 14.078 11.310 1.00 57.97 298 HIS A CA 1
ATOM 2279 C C . HIS A 1 298 ? -12.398 13.949 9.796 1.00 57.97 298 HIS A C 1
ATOM 2281 O O . HIS A 1 298 ? -12.819 12.920 9.271 1.00 57.97 298 HIS A O 1
ATOM 2287 N N . GLU A 1 299 ? -12.023 14.999 9.072 1.00 58.44 299 GLU A N 1
ATOM 2288 C CA . GLU A 1 299 ? -11.887 14.983 7.618 1.00 58.44 299 GLU A CA 1
ATOM 2289 C C . GLU A 1 299 ? -10.398 14.962 7.268 1.00 58.44 299 GLU A C 1
ATOM 2291 O O . GLU A 1 299 ? -9.626 15.778 7.772 1.00 58.44 299 GLU A O 1
ATOM 2296 N N . THR A 1 300 ? -9.970 14.057 6.382 1.00 52.81 300 THR A N 1
ATOM 2297 C CA . THR A 1 300 ? -8.601 14.112 5.850 1.00 52.81 300 THR A CA 1
ATOM 2298 C C . THR A 1 300 ? -8.633 14.849 4.516 1.00 52.81 300 THR A C 1
ATOM 2300 O O . THR A 1 300 ? -9.067 14.303 3.500 1.00 52.81 300 THR A O 1
ATOM 2303 N N . GLY A 1 301 ? -8.188 16.102 4.514 1.00 49.00 301 GLY A N 1
ATOM 2304 C CA . GLY A 1 301 ? -8.086 16.937 3.320 1.00 49.00 301 GLY A CA 1
ATOM 2305 C C . GLY A 1 301 ? -6.766 17.694 3.283 1.00 49.00 301 GLY A C 1
ATOM 2306 O O . GLY A 1 301 ? -6.212 18.048 4.320 1.00 49.00 301 GLY A O 1
ATOM 2307 N N . THR A 1 302 ? -6.263 17.966 2.083 1.00 43.44 302 THR A N 1
ATOM 2308 C CA . THR A 1 302 ? -5.179 18.931 1.861 1.00 43.44 302 THR A CA 1
ATOM 2309 C C . THR A 1 302 ? -5.755 20.343 1.919 1.00 43.44 302 THR A C 1
ATOM 2311 O O . THR A 1 302 ? -5.827 21.024 0.901 1.00 43.44 302 THR A O 1
ATOM 2314 N N . ASP A 1 303 ? -6.247 20.765 3.084 1.00 39.16 303 ASP A N 1
ATOM 2315 C CA . ASP A 1 303 ? -6.775 22.117 3.237 1.00 39.16 303 ASP A CA 1
ATOM 2316 C C . ASP A 1 303 ? -5.612 23.089 3.454 1.00 39.16 303 ASP A C 1
ATOM 2318 O O . ASP A 1 303 ? -4.966 23.103 4.502 1.00 39.16 303 ASP A O 1
ATOM 2322 N N . ARG A 1 304 ? -5.314 23.880 2.423 1.00 42.81 304 ARG A N 1
ATOM 2323 C CA . ARG A 1 304 ? -4.456 25.061 2.531 1.00 42.81 304 ARG A CA 1
ATOM 2324 C C . ARG A 1 304 ? -5.328 26.314 2.618 1.00 42.81 304 ARG A C 1
ATOM 2326 O O . ARG A 1 304 ? -5.061 27.292 1.930 1.00 42.81 304 ARG A O 1
ATOM 2333 N N . SER A 1 305 ? -6.376 26.304 3.437 1.00 33.16 305 SER A N 1
ATOM 2334 C CA . SER A 1 305 ? -6.956 27.543 3.947 1.00 33.16 305 SER A CA 1
ATOM 2335 C C . SER A 1 305 ? -6.253 27.910 5.251 1.00 33.16 305 SER A C 1
ATOM 2337 O O . SER A 1 305 ? -6.313 27.174 6.235 1.00 33.16 305 SER A O 1
ATOM 2339 N N . GLU A 1 306 ? -5.548 29.034 5.219 1.00 36.25 306 GLU A N 1
ATOM 2340 C CA . GLU A 1 306 ? -4.922 29.717 6.346 1.00 36.25 306 GLU A CA 1
ATOM 2341 C C . GLU A 1 306 ? -5.778 29.650 7.623 1.00 36.25 306 GLU A C 1
ATOM 2343 O O . GLU A 1 306 ? -6.778 30.350 7.759 1.00 36.25 306 GLU A O 1
ATOM 2348 N N . GLN A 1 307 ? -5.353 28.852 8.605 1.00 32.84 307 GLN A N 1
ATOM 2349 C CA . GLN A 1 307 ? -5.735 29.079 9.997 1.00 32.84 307 GLN A CA 1
ATOM 2350 C C . GLN A 1 307 ? -4.833 30.183 10.554 1.00 32.84 307 GLN A C 1
ATOM 2352 O O . GLN A 1 307 ? -3.881 29.932 11.289 1.00 32.84 307 GLN A O 1
ATOM 2357 N N . THR A 1 308 ? -5.119 31.433 10.191 1.00 32.91 308 THR A N 1
ATOM 2358 C CA . THR A 1 308 ? -4.717 32.576 11.011 1.00 32.91 308 THR A CA 1
ATOM 2359 C C . THR A 1 308 ? -5.627 32.585 12.234 1.00 32.91 308 THR A C 1
ATOM 2361 O O . THR A 1 308 ? -6.724 33.138 12.236 1.00 32.91 308 THR A O 1
ATOM 2364 N N . HIS A 1 309 ? -5.190 31.897 13.289 1.00 29.77 309 HIS A N 1
ATOM 2365 C CA . HIS A 1 309 ? -5.762 32.070 14.617 1.00 29.77 309 HIS A CA 1
ATOM 2366 C C . HIS A 1 309 ? -5.477 33.515 15.045 1.00 29.77 309 HIS A C 1
ATOM 2368 O O . HIS A 1 309 ? -4.347 33.875 15.369 1.00 29.77 309 HIS A O 1
ATOM 2374 N N . ALA A 1 310 ? -6.497 34.365 14.954 1.00 32.75 310 ALA A N 1
ATOM 2375 C CA . ALA A 1 310 ? -6.489 35.680 15.563 1.00 32.75 310 ALA A CA 1
ATOM 2376 C C . ALA A 1 310 ? -6.559 35.484 17.081 1.00 32.75 310 ALA A C 1
ATOM 2378 O O . ALA A 1 310 ? -7.619 35.184 17.628 1.00 32.75 310 ALA A O 1
ATOM 2379 N N . GLU A 1 311 ? -5.414 35.622 17.744 1.00 34.88 311 GLU A N 1
ATOM 2380 C CA . GLU A 1 311 ? -5.342 35.783 19.192 1.00 34.88 311 GLU A CA 1
ATOM 2381 C C . GLU A 1 311 ? -6.082 37.069 19.587 1.00 34.88 311 GLU A C 1
ATOM 2383 O O . GLU A 1 311 ? -5.782 38.166 19.101 1.00 34.88 311 GLU A O 1
ATOM 2388 N N . ARG A 1 312 ? -7.071 36.919 20.466 1.00 35.66 312 ARG A N 1
ATOM 2389 C CA . ARG A 1 312 ? -7.653 37.992 21.267 1.00 35.66 312 ARG A CA 1
ATOM 2390 C C . ARG A 1 312 ? -7.849 37.499 22.687 1.00 35.66 312 ARG A C 1
ATOM 2392 O O . ARG A 1 312 ? -8.290 36.338 22.832 1.00 35.66 312 ARG A O 1
#

Secondary structure (DSSP, 8-state):
--PPPP-----THHHHHHHHHHHHHHHHHHHHHHHHHHHHHHHHHHHHHHHHHHHHHHHHHHHHHHHHHHHHHHHHHHHHHHHHHHHHHHHHHHHHHHHHHHSSHHHHHHHHHHHHHHHHHHHHHHHHHHHHHHTT-SS------PPP-PPPTHHHHHHTTS---S-THHHHTTTTTT-EEEE-TTSBBPPTTT-GGGGGEEEEEEPP-GGGGGT-S----EEEEEETT--S--EEEE--SSS-EEEEEETTEEEEEEE--HHHHHHHHHHHT-TT-EEEEE-TT-EEEPPTTTSTT-EEE-----------

pLDDT: mean 73.0, std 20.62, range [29.41, 96.75]

Foldseek 3Di:
DDDDDDDDDDDPVVVVVVVVVVVVVVVVVVVVVVVVVVVVVVVVVVVVVVVVVVVVVVVVVVVVVVVVVVVVVVVVVVVVVVVVVVVVVVVVVVVVVVVVVVDDPVVVVVVVVVVVVVVVVVVVVVVVVVVVVVVVPPDDDDDDDDDDDDDDPVVVVVVVVPDDDPDCQVVVVVPQPPQKFKAFLVLETDDCVNQVLVVQWDKGWDDQDPVCVVPDVDSFTWIWTDGNVNPDDIDIFTDDQDADWDFHDDPPDTFIWHFSDPVQLVRCCVSRVHNGITMTGGHQPDWDDDDCVVPNPDIHGPDPDDPPPPDD

Radius of gyration: 48.9 Å; chains: 1; bounding box: 121×56×170 Å

Sequence (312 aa):
MRSGHPRSNRGPKCFAYKTKLCLVRAVSFMFLLSTSLTQLADQDDQLHLIGQGVSNLKQYSLAVKNEADLHVRLLDDINIEVDRATTGLESEGDRAQVLAKKSSNFRLYLAIVVLSAILVRMMTITAAAAFAAAAVIAAPPAAGATVCLAESPFGQALRTLQEHPWTSAALGRLQFDRQWLIVDGNNDFVTQRKVPKMALICPILTPFDPSTLAASPCPAQSITLTATDHAMKPLVVPVLSHGVERNVRVWKDRVDAIDQGDEAAAWVATFLGHPSYRLVRLKDSFKRPCDPAFAPDHETGTDRSEQTHAER

Organism: NCBI:txid157072